Protein AF-X6MH45-F1 (afdb_monomer)

Secondary structure (DSSP, 8-state):
---TT-EEEEETTB-B-SSEEEEEEESSTT-EEEEE-HHHH---SEEEEE--HHHHTS---TT-TTTTT-TT--EEEEEPPP-S--STTS-EEEEEE------------------EEEETTTEE-TT-EEES-SEEEEEEEE-GGGSHHHHHSPPPPPPPPHHHHHHHHHHHHHHHHHHHHHHHHHHHHHHHHHHHGGG-TTTEEEEEEEE-TTS-EEEEE-S-GGGTTGGGG-------TBTTTB-S------EEETTEEESS-SSSSHHHHH--

Structure (mmCIF, N/CA/C/O backbone):
data_AF-X6MH45-F1
#
_entry.id   AF-X6MH45-F1
#
loop_
_atom_site.group_PDB
_atom_site.id
_atom_site.type_symbol
_atom_site.label_atom_id
_atom_site.label_alt_id
_atom_site.label_comp_id
_atom_site.label_asym_id
_atom_site.label_entity_id
_atom_site.label_seq_id
_atom_site.pdbx_PDB_ins_code
_atom_site.Cartn_x
_atom_site.Cartn_y
_atom_site.Cartn_z
_atom_site.occupancy
_atom_site.B_iso_or_equiv
_atom_site.auth_seq_id
_atom_site.auth_comp_id
_atom_site.auth_asym_id
_atom_site.auth_atom_id
_atom_site.pdbx_PDB_model_num
ATOM 1 N N . ASP A 1 1 ? -24.246 -11.968 12.661 1.00 79.31 1 ASP A N 1
ATOM 2 C CA . ASP A 1 1 ? -23.527 -10.683 12.700 1.00 79.31 1 ASP A CA 1
ATOM 3 C C . ASP A 1 1 ? -23.986 -9.895 13.912 1.00 79.31 1 ASP A C 1
ATOM 5 O O . ASP A 1 1 ? -25.073 -10.178 14.397 1.00 79.31 1 ASP A O 1
ATOM 9 N N . ILE A 1 2 ? -23.123 -9.042 14.465 1.00 89.75 2 ILE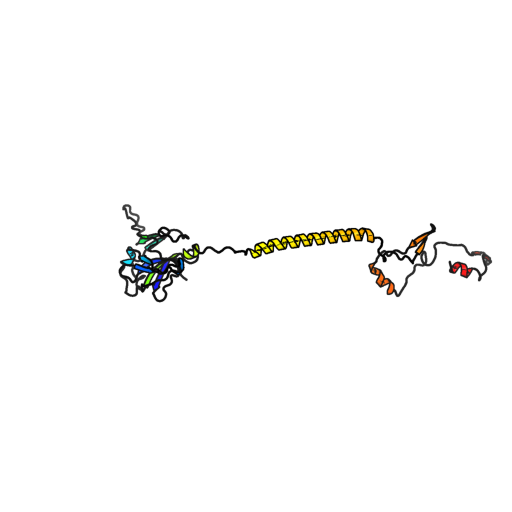 A N 1
ATOM 10 C CA . ILE A 1 2 ? -23.423 -8.198 15.631 1.00 89.75 2 ILE A CA 1
ATOM 11 C C . ILE A 1 2 ? -23.519 -6.766 15.120 1.00 89.75 2 ILE A C 1
ATOM 13 O O . ILE A 1 2 ? -22.563 -6.288 14.501 1.00 89.75 2 ILE A O 1
ATOM 17 N N . GLU A 1 3 ? -24.637 -6.106 15.389 1.00 93.69 3 GLU A N 1
ATOM 18 C CA . GLU A 1 3 ? -24.921 -4.740 14.958 1.00 93.69 3 GLU A CA 1
ATOM 19 C C . GLU A 1 3 ? -24.979 -3.778 16.155 1.00 93.69 3 GLU A C 1
ATOM 21 O O . GLU A 1 3 ? -25.041 -4.175 17.321 1.00 93.69 3 GLU A O 1
ATOM 26 N N . VAL A 1 4 ? -24.886 -2.478 15.873 1.00 93.31 4 VAL A N 1
ATOM 27 C CA . VAL A 1 4 ? -24.982 -1.438 16.905 1.00 93.31 4 VAL A CA 1
ATOM 28 C C . VAL A 1 4 ? -26.396 -1.432 17.485 1.00 93.31 4 VAL A C 1
ATOM 30 O O . VAL A 1 4 ? -27.371 -1.408 16.741 1.00 93.31 4 VAL A O 1
ATOM 33 N N . GLY A 1 5 ? -26.501 -1.420 18.814 1.00 89.75 5 GLY A N 1
ATOM 34 C CA . GLY A 1 5 ? -27.773 -1.490 19.536 1.00 89.75 5 GLY A CA 1
ATOM 35 C C . GLY A 1 5 ? -28.187 -2.901 19.957 1.00 89.75 5 GLY A C 1
ATOM 36 O O . GLY A 1 5 ? -29.078 -3.031 20.795 1.00 89.75 5 GLY A O 1
ATOM 37 N N . ASP A 1 6 ? -27.514 -3.948 19.469 1.00 90.81 6 ASP A N 1
ATOM 38 C CA . ASP A 1 6 ? -27.792 -5.316 19.905 1.00 90.81 6 ASP A CA 1
ATOM 39 C C . ASP A 1 6 ? -27.483 -5.499 21.395 1.00 90.81 6 ASP A C 1
ATOM 41 O O . ASP A 1 6 ? -26.461 -5.033 21.914 1.00 90.81 6 ASP A O 1
ATOM 45 N N . ILE A 1 7 ? -28.352 -6.233 22.090 1.00 90.38 7 ILE A N 1
ATOM 46 C CA . ILE A 1 7 ? -28.108 -6.677 23.462 1.00 90.38 7 ILE A CA 1
ATOM 47 C C . ILE A 1 7 ? -27.413 -8.033 23.403 1.00 90.38 7 ILE A C 1
ATOM 49 O O . ILE A 1 7 ? -27.947 -9.009 22.877 1.00 90.38 7 ILE A O 1
ATOM 53 N N . VAL A 1 8 ? -26.221 -8.101 23.982 1.00 91.50 8 VAL A N 1
ATOM 54 C CA . VAL A 1 8 ? -25.392 -9.300 24.019 1.00 91.50 8 VAL A CA 1
ATOM 55 C C . VAL A 1 8 ? -25.220 -9.792 25.449 1.00 91.50 8 VAL A C 1
ATOM 57 O O . VAL A 1 8 ? -24.966 -9.027 26.384 1.00 91.50 8 VAL A O 1
ATOM 60 N N . LYS A 1 9 ? -25.324 -11.110 25.612 1.00 91.69 9 LYS A N 1
ATOM 61 C CA . LYS A 1 9 ? -25.002 -11.805 26.855 1.00 91.69 9 LYS A CA 1
ATOM 62 C C . LYS A 1 9 ? -23.626 -12.435 26.723 1.00 91.69 9 LYS A C 1
ATOM 64 O O . LYS A 1 9 ? -23.425 -13.318 25.892 1.00 91.69 9 LYS A O 1
ATOM 69 N N . VAL A 1 10 ? -22.693 -12.013 27.567 1.00 93.25 10 VAL A N 1
ATOM 70 C CA . VAL A 1 10 ? -21.350 -12.599 27.621 1.00 93.25 10 VAL A CA 1
ATOM 71 C C . VAL A 1 10 ? -21.284 -13.502 28.839 1.00 93.25 10 VAL A C 1
ATOM 73 O O . VAL A 1 10 ? -21.656 -13.099 29.939 1.00 93.25 10 VAL A O 1
ATOM 76 N N . THR A 1 11 ? -20.831 -14.738 28.650 1.00 93.62 11 THR A N 1
ATOM 77 C CA . THR A 1 11 ? -20.755 -15.736 29.724 1.00 93.62 11 THR A CA 1
ATOM 78 C C . THR A 1 11 ? -19.313 -16.138 29.972 1.00 93.62 11 THR A C 1
ATOM 80 O O . THR A 1 11 ? -18.455 -16.002 29.109 1.00 93.62 11 THR A O 1
ATOM 83 N N . LYS A 1 12 ? -19.035 -16.732 31.129 1.00 91.50 12 LYS A N 1
ATOM 84 C CA . LYS A 1 12 ? -17.706 -17.261 31.459 1.00 91.50 12 LYS A CA 1
ATOM 85 C C . LYS A 1 12 ? -17.173 -18.299 30.456 1.00 91.50 12 LYS A C 1
ATOM 87 O O . LYS A 1 12 ? -15.962 -18.496 30.387 1.00 91.50 12 LYS A O 1
ATOM 92 N N . LYS A 1 13 ? -18.053 -18.981 29.707 1.00 90.31 13 LYS A N 1
ATOM 93 C CA . LYS A 1 13 ? -17.664 -19.958 28.673 1.00 90.31 13 LYS A CA 1
ATOM 94 C C . LYS A 1 13 ? -17.090 -19.288 27.425 1.00 90.31 13 LYS A C 1
ATOM 96 O O . LYS A 1 13 ? -16.176 -19.845 26.829 1.00 90.31 13 LYS A O 1
ATOM 101 N N . ASP A 1 14 ? -17.608 -18.116 27.072 1.00 91.06 14 ASP A N 1
ATOM 102 C CA . ASP A 1 14 ? -17.114 -17.288 25.975 1.00 91.06 14 ASP A CA 1
ATOM 103 C C . ASP A 1 14 ? -16.839 -15.872 26.501 1.00 91.06 14 ASP A C 1
ATOM 105 O O . ASP A 1 14 ? -17.690 -14.987 26.402 1.00 91.06 14 ASP A O 1
ATOM 109 N N . PRO A 1 15 ? -15.696 -15.678 27.184 1.00 92.25 15 PRO A N 1
ATOM 110 C CA . PRO A 1 15 ? -15.446 -14.461 27.941 1.00 92.25 15 PRO A CA 1
ATOM 111 C C . PRO A 1 15 ? -14.991 -13.284 27.069 1.00 92.25 15 PRO A C 1
ATOM 113 O O . PRO A 1 15 ? -14.872 -12.179 27.588 1.00 92.25 15 PRO A O 1
ATOM 116 N N . ALA A 1 16 ? -14.662 -13.489 25.791 1.00 93.88 16 ALA A N 1
ATOM 117 C CA . ALA A 1 16 ? -14.096 -12.439 24.949 1.00 93.88 16 ALA A CA 1
ATOM 118 C C . ALA A 1 16 ? -15.177 -11.473 24.448 1.00 93.88 16 ALA A C 1
ATOM 120 O O . ALA A 1 16 ? -16.215 -11.895 23.945 1.00 93.88 16 ALA A O 1
ATOM 121 N N . PHE A 1 17 ? -14.924 -10.164 24.535 1.00 95.06 17 PHE A N 1
ATOM 122 C CA . PHE A 1 17 ? -15.881 -9.176 24.036 1.00 95.06 17 PHE A CA 1
ATOM 123 C C . PHE A 1 17 ? -15.757 -8.992 22.515 1.00 95.06 17 PHE A C 1
ATOM 125 O O . PHE A 1 17 ? -14.673 -8.635 22.031 1.00 95.06 17 PHE A O 1
ATOM 132 N N . PRO A 1 18 ? -16.848 -9.198 21.752 1.00 92.31 18 PRO A N 1
ATOM 133 C CA . PRO A 1 18 ? -16.809 -9.152 20.290 1.00 92.31 18 PRO A CA 1
ATOM 134 C C . PRO A 1 18 ? -16.752 -7.724 19.722 1.00 92.31 18 PRO A C 1
ATOM 136 O O . PRO A 1 18 ? -16.223 -7.512 18.629 1.00 92.31 18 PRO A O 1
ATOM 139 N N . ALA A 1 19 ? -17.267 -6.749 20.468 1.00 95.44 19 ALA A N 1
ATOM 140 C CA . ALA A 1 19 ? -17.408 -5.345 20.098 1.00 95.44 19 ALA A CA 1
ATOM 141 C C . ALA A 1 19 ? -17.194 -4.458 21.339 1.00 95.44 19 ALA A C 1
ATOM 143 O O . ALA A 1 19 ? -16.966 -4.982 22.432 1.00 95.44 19 ALA A O 1
ATOM 144 N N . ASP A 1 20 ? -17.254 -3.137 21.176 1.00 95.25 20 ASP A N 1
ATOM 145 C CA . ASP A 1 20 ? -17.295 -2.234 22.325 1.00 95.25 20 ASP A CA 1
ATOM 146 C C . ASP A 1 20 ? -18.724 -2.193 22.875 1.00 95.25 20 ASP A C 1
ATOM 148 O O . ASP A 1 20 ? -19.673 -1.911 22.139 1.00 95.25 20 ASP A O 1
ATOM 152 N N . LEU A 1 21 ? -18.872 -2.489 24.164 1.00 95.31 21 LEU A N 1
ATOM 153 C CA . LEU A 1 21 ? -20.159 -2.687 24.823 1.00 95.31 21 LEU A CA 1
ATOM 154 C C . LEU A 1 21 ? -20.339 -1.708 25.989 1.00 95.31 21 LEU A C 1
ATOM 156 O O . LEU A 1 21 ? -19.367 -1.312 26.628 1.00 95.31 21 LEU A O 1
ATOM 160 N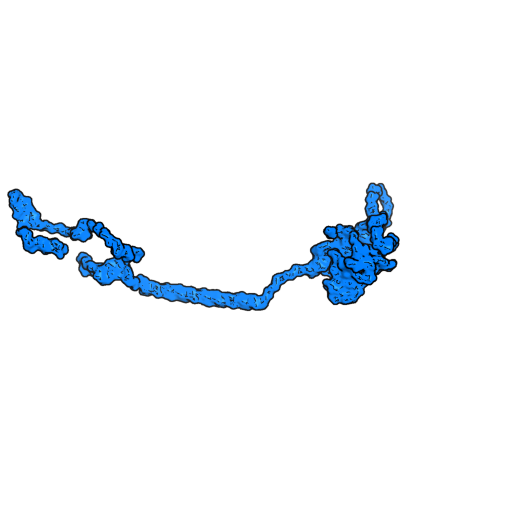 N . VAL A 1 22 ? -21.579 -1.381 26.339 1.00 94.94 22 VAL A N 1
ATOM 161 C CA . VAL A 1 22 ? -21.935 -0.767 27.626 1.00 94.94 22 VAL A CA 1
ATOM 162 C C . VAL A 1 22 ? -22.536 -1.817 28.540 1.00 94.94 22 VAL A C 1
ATOM 164 O O . VAL A 1 22 ? -23.483 -2.507 28.172 1.00 94.94 22 VAL A O 1
ATOM 167 N N . LEU A 1 23 ? -21.979 -1.930 29.743 1.00 94.56 23 LEU A N 1
ATOM 168 C CA . LEU A 1 23 ? -22.417 -2.878 30.756 1.00 94.56 23 LEU A CA 1
ATOM 169 C C . LEU A 1 23 ? -23.750 -2.435 31.366 1.00 94.56 23 LEU A C 1
ATOM 171 O O . LEU A 1 23 ? -23.816 -1.438 32.086 1.00 94.56 23 LEU A O 1
ATOM 175 N N . LEU A 1 24 ? -24.799 -3.213 31.120 1.00 90.69 24 LEU A N 1
ATOM 176 C CA . LEU A 1 24 ? -26.138 -2.954 31.643 1.00 90.69 24 LEU A CA 1
ATOM 177 C C . LEU A 1 24 ? -26.383 -3.717 32.942 1.00 90.69 24 LEU A C 1
ATOM 179 O O . LEU A 1 24 ? -26.901 -3.154 33.904 1.00 90.69 24 LEU A O 1
ATOM 183 N N . GLN A 1 25 ? -25.984 -4.987 32.988 1.00 89.50 25 GLN A N 1
ATOM 184 C CA . GLN A 1 25 ? -26.186 -5.837 34.153 1.00 89.50 25 GLN A CA 1
ATOM 185 C C . GLN A 1 25 ? -25.064 -6.865 34.291 1.00 89.50 25 GLN A C 1
ATOM 187 O O . GLN A 1 25 ? -24.452 -7.286 33.310 1.00 89.50 25 GLN A O 1
ATOM 192 N N . SER A 1 26 ? -24.787 -7.266 35.527 1.00 91.19 26 SER A N 1
ATOM 193 C CA . SER A 1 26 ? -23.79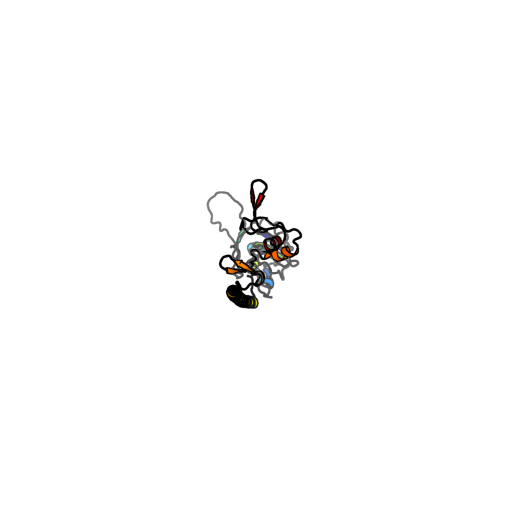2 -8.280 35.867 1.00 91.19 26 SER A CA 1
ATOM 194 C C . SER A 1 26 ? -24.416 -9.321 36.789 1.00 91.19 26 SER A C 1
ATOM 196 O O . SER A 1 26 ? -25.328 -8.999 37.548 1.00 91.19 26 SER A O 1
ATOM 198 N N . SER A 1 27 ? -23.883 -10.544 36.782 1.00 89.06 27 SER A N 1
ATOM 199 C CA . SER A 1 27 ? -24.300 -11.614 37.695 1.00 89.06 27 SER A CA 1
ATOM 200 C C . SER A 1 27 ? -24.012 -11.310 39.173 1.00 89.06 27 SER A C 1
ATOM 202 O O . SER A 1 27 ? -24.467 -12.031 40.057 1.00 89.06 27 SER A O 1
ATOM 204 N N . THR A 1 28 ? -23.207 -10.284 39.473 1.00 86.81 28 THR A N 1
ATOM 205 C CA . THR A 1 28 ? -22.904 -9.883 40.851 1.00 86.81 28 THR A CA 1
ATOM 206 C C . THR A 1 28 ? -23.962 -8.921 41.394 1.00 86.81 28 THR A C 1
ATOM 208 O O . THR A 1 28 ? -24.369 -7.981 40.717 1.00 86.81 28 THR A O 1
ATOM 211 N N . ASN A 1 29 ? -24.341 -9.067 42.669 1.00 77.75 29 ASN A N 1
ATOM 212 C CA . ASN A 1 29 ? -25.360 -8.217 43.314 1.00 77.75 29 ASN A CA 1
ATOM 213 C C . ASN A 1 29 ? -25.022 -6.712 43.331 1.00 77.75 29 ASN A C 1
ATOM 215 O O . ASN A 1 29 ? -25.902 -5.890 43.576 1.00 77.75 29 ASN A O 1
ATOM 219 N N . GLN A 1 30 ? -23.761 -6.336 43.099 1.00 83.62 30 GLN A N 1
ATOM 220 C CA . GLN A 1 30 ? -23.293 -4.944 43.071 1.00 83.62 30 GLN A CA 1
ATOM 221 C C . GLN A 1 30 ? -23.133 -4.376 41.653 1.00 83.62 30 GLN A C 1
ATOM 223 O O . GLN A 1 30 ? -22.772 -3.210 41.506 1.00 83.62 30 GLN A O 1
ATOM 228 N N . GLY A 1 31 ? -23.363 -5.182 40.613 1.00 86.44 31 GLY A N 1
ATOM 229 C CA . GLY A 1 31 ? -23.267 -4.728 39.225 1.00 86.44 31 GLY A CA 1
ATOM 230 C C . GLY A 1 31 ? -21.835 -4.559 38.767 1.00 86.44 31 GLY A C 1
ATOM 231 O O . GLY A 1 31 ? -21.561 -3.847 37.810 1.00 86.44 31 GLY A O 1
ATOM 232 N N . LEU A 1 32 ? -20.902 -5.185 39.476 1.00 92.56 32 LEU A N 1
ATOM 233 C CA . LEU A 1 32 ? -19.491 -5.139 39.158 1.00 92.56 32 LEU A CA 1
ATOM 234 C C . LEU A 1 32 ? -19.152 -6.319 38.255 1.00 92.56 32 LEU A C 1
ATOM 236 O O . LEU A 1 32 ? -19.651 -7.431 38.453 1.00 92.56 32 LEU A O 1
ATOM 240 N N . CYS A 1 33 ? -18.287 -6.098 37.277 1.00 93.88 33 CYS A N 1
ATOM 241 C CA . CYS A 1 33 ? -17.646 -7.183 36.552 1.00 93.88 33 CYS A CA 1
ATOM 242 C C . CYS A 1 33 ? -16.142 -6.957 36.503 1.00 93.88 33 CYS A C 1
ATOM 244 O O . CYS A 1 33 ? -15.674 -5.819 36.384 1.00 93.88 33 CYS A O 1
ATOM 246 N N . ASN A 1 34 ? -15.382 -8.046 36.552 1.00 94.62 34 ASN A N 1
ATOM 247 C CA . ASN A 1 34 ? -13.938 -7.968 36.412 1.00 94.62 34 ASN A CA 1
ATOM 248 C C . ASN A 1 34 ? -13.568 -8.291 34.968 1.00 94.62 34 ASN A C 1
ATOM 250 O O . ASN A 1 34 ? -14.043 -9.266 34.384 1.00 94.62 34 ASN A O 1
ATOM 254 N N . ILE A 1 35 ? -12.703 -7.470 34.391 1.00 94.75 35 ILE A N 1
ATOM 255 C CA . ILE A 1 35 ? -12.207 -7.654 33.036 1.00 94.75 35 ILE A CA 1
ATOM 256 C C . ILE A 1 35 ? -10.690 -7.753 33.053 1.00 94.75 35 ILE A C 1
ATOM 258 O O . ILE A 1 35 ? -10.009 -7.066 33.811 1.00 94.75 35 ILE A O 1
ATOM 262 N N . GLU A 1 36 ? -10.162 -8.613 32.203 1.00 94.12 36 GLU A N 1
ATOM 263 C CA . GLU A 1 36 ? -8.741 -8.694 31.910 1.00 94.12 36 GLU A CA 1
ATOM 264 C C . GLU A 1 36 ? -8.457 -7.900 30.634 1.00 94.12 36 GLU A C 1
ATOM 266 O O . GLU A 1 36 ? -9.101 -8.118 29.601 1.00 94.12 36 GLU A O 1
ATOM 271 N N . THR A 1 37 ? -7.495 -6.978 30.714 1.00 90.38 37 THR A N 1
ATOM 272 C CA . THR A 1 37 ? -7.104 -6.090 29.608 1.00 90.38 37 THR A CA 1
ATOM 273 C C . THR A 1 37 ? -5.772 -6.468 28.970 1.00 90.38 37 THR A C 1
ATOM 275 O O . THR A 1 37 ? -5.286 -5.727 28.123 1.00 90.38 37 THR A O 1
ATOM 278 N N . ALA A 1 38 ? -5.225 -7.648 29.281 1.00 87.38 38 ALA A N 1
ATOM 279 C CA . ALA A 1 38 ? -3.924 -8.106 28.789 1.00 87.38 38 ALA A CA 1
ATOM 280 C C . ALA A 1 38 ? -3.760 -8.002 27.258 1.00 87.38 38 ALA A C 1
ATOM 282 O O . ALA A 1 38 ? -2.667 -7.732 26.771 1.00 87.38 38 ALA A O 1
ATOM 283 N N . ASN A 1 39 ? -4.847 -8.149 26.493 1.00 84.38 39 ASN A N 1
ATOM 284 C CA . ASN A 1 39 ? -4.835 -8.028 25.030 1.00 84.38 39 ASN A CA 1
ATOM 285 C C . ASN A 1 39 ? -4.776 -6.579 24.506 1.00 84.38 39 ASN A C 1
ATOM 287 O O . ASN A 1 39 ? -4.491 -6.380 23.328 1.00 84.38 39 ASN A O 1
ATOM 291 N N . LEU A 1 40 ? -5.097 -5.584 25.337 1.00 83.88 40 LEU A N 1
ATOM 292 C CA . LEU A 1 40 ? -5.127 -4.164 24.972 1.00 83.88 40 LEU A CA 1
ATOM 293 C C . LEU A 1 40 ? -3.848 -3.444 25.401 1.00 83.88 40 LEU A C 1
ATOM 295 O O . LEU A 1 40 ? -3.222 -2.770 24.590 1.00 83.88 40 LEU A O 1
ATOM 299 N N . ASP A 1 41 ? -3.488 -3.564 26.678 1.00 82.12 41 ASP A N 1
ATOM 300 C CA . ASP A 1 41 ? -2.406 -2.799 27.310 1.00 82.12 41 ASP A CA 1
ATOM 301 C C . ASP A 1 41 ? -1.293 -3.680 27.897 1.00 82.12 41 ASP A C 1
ATOM 303 O O . ASP A 1 41 ? -0.290 -3.163 28.386 1.00 82.12 41 ASP A O 1
ATOM 307 N N . GLY A 1 42 ? -1.429 -5.009 27.826 1.00 85.19 42 GLY A N 1
ATOM 308 C CA . GLY A 1 42 ? -0.468 -5.945 28.411 1.00 85.19 42 GLY A CA 1
ATOM 309 C C . GLY A 1 42 ? -0.506 -6.002 29.941 1.00 85.19 42 GLY A C 1
ATOM 310 O O . GLY A 1 42 ? 0.328 -6.683 30.539 1.00 85.19 42 GLY A O 1
ATOM 311 N N . GLU A 1 43 ? -1.451 -5.315 30.593 1.00 86.62 43 GLU A N 1
ATOM 312 C CA . GLU A 1 43 ? -1.614 -5.384 32.042 1.00 86.62 43 GLU A CA 1
ATOM 313 C C . GLU A 1 43 ? -2.278 -6.711 32.439 1.00 86.62 43 GLU A C 1
ATOM 315 O O . GLU A 1 43 ? -3.302 -7.117 31.890 1.00 86.62 43 GLU A O 1
ATOM 320 N N . THR A 1 44 ? -1.706 -7.395 33.433 1.00 84.94 44 THR A N 1
ATOM 321 C CA . THR A 1 44 ? -2.220 -8.676 33.956 1.00 84.94 44 THR A CA 1
ATOM 322 C C . THR A 1 44 ? -3.224 -8.505 35.096 1.00 84.94 44 THR A C 1
ATOM 324 O O . THR A 1 44 ? -3.854 -9.470 35.529 1.00 84.94 44 THR A O 1
ATOM 327 N N . ASN A 1 45 ? -3.378 -7.282 35.606 1.00 90.25 45 ASN A N 1
ATOM 328 C CA . ASN A 1 45 ? -4.306 -6.988 36.688 1.00 90.25 45 ASN A CA 1
ATOM 329 C C . ASN A 1 45 ? -5.744 -6.932 36.169 1.00 90.25 45 ASN A C 1
ATOM 331 O O . ASN A 1 45 ? -6.031 -6.341 35.128 1.00 90.25 45 ASN A O 1
ATOM 335 N N . LEU A 1 46 ? -6.666 -7.498 36.945 1.00 91.44 46 LEU A N 1
ATOM 336 C CA . LEU A 1 46 ? -8.090 -7.389 36.655 1.00 91.44 46 LEU A CA 1
ATOM 337 C C . LEU A 1 46 ? -8.568 -5.959 36.922 1.00 91.44 46 LEU A C 1
ATOM 339 O O . LEU A 1 46 ? -8.357 -5.417 38.009 1.00 91.44 46 LEU A O 1
ATOM 343 N N . LYS A 1 47 ? -9.259 -5.368 35.948 1.00 91.75 47 LYS A N 1
ATOM 344 C CA . LYS A 1 47 ? -9.923 -4.070 36.090 1.00 91.75 47 LYS A CA 1
ATOM 345 C C . LYS A 1 47 ? -11.386 -4.289 36.436 1.00 91.75 47 LYS A C 1
ATOM 347 O O . LYS A 1 47 ? -12.051 -5.135 35.845 1.00 91.75 47 LYS A O 1
ATOM 352 N N . ILE A 1 48 ? -11.890 -3.514 37.387 1.00 93.75 48 ILE A N 1
ATOM 353 C CA . ILE A 1 48 ? -13.293 -3.565 37.796 1.00 93.75 48 ILE A CA 1
ATOM 354 C C . ILE A 1 48 ? -14.071 -2.555 36.951 1.00 93.75 48 ILE A C 1
ATOM 356 O O . ILE A 1 48 ? -13.668 -1.397 36.827 1.00 93.75 48 ILE A O 1
ATOM 360 N N . LYS A 1 49 ? -15.179 -3.005 36.370 1.00 94.25 49 LYS A N 1
ATOM 361 C CA . LYS A 1 49 ? -16.154 -2.187 35.645 1.00 94.25 49 LYS A CA 1
ATOM 362 C C . LYS A 1 49 ? -17.488 -2.249 36.370 1.00 94.25 49 LYS A C 1
ATOM 364 O O . LYS A 1 49 ? -17.770 -3.230 37.057 1.00 94.25 49 LYS A O 1
ATOM 369 N N . GLN A 1 50 ? -18.277 -1.192 36.243 1.00 94.06 50 GLN A N 1
ATOM 370 C CA . GLN A 1 50 ? -19.543 -1.046 36.951 1.00 94.06 50 GLN A CA 1
ATOM 371 C C . GLN A 1 50 ? -20.678 -0.896 35.947 1.00 94.06 50 GLN A C 1
ATOM 373 O O . GLN A 1 50 ? -20.553 -0.146 34.986 1.00 94.06 50 GLN A O 1
ATOM 378 N N . ALA A 1 51 ? -21.763 -1.627 36.165 1.00 92.31 51 ALA A N 1
ATOM 379 C CA . ALA A 1 51 ? -22.970 -1.556 35.365 1.00 92.31 51 ALA A CA 1
ATOM 380 C C . ALA A 1 51 ? -23.680 -0.213 35.562 1.00 92.31 51 ALA A C 1
ATOM 382 O O . ALA A 1 51 ? -23.478 0.472 36.570 1.00 92.31 51 ALA A O 1
ATOM 383 N N . VAL A 1 52 ? -24.533 0.169 34.611 1.00 89.12 52 VAL A N 1
ATOM 384 C CA . VAL A 1 52 ? -25.349 1.378 34.766 1.00 89.12 52 VAL A CA 1
ATOM 385 C C . VAL A 1 52 ? -26.245 1.242 35.999 1.00 89.12 52 VAL A C 1
ATOM 387 O O . VAL A 1 52 ? -26.986 0.271 36.141 1.00 89.12 52 VAL A O 1
ATOM 390 N N . SER A 1 53 ? -26.203 2.229 36.898 1.00 84.12 53 SER A N 1
ATOM 391 C CA . SER A 1 53 ? -26.912 2.174 38.186 1.00 84.12 53 SER A CA 1
ATOM 392 C C . SER A 1 53 ? -28.419 1.938 38.036 1.00 84.12 53 SER A C 1
ATOM 394 O O . SER A 1 53 ? -29.025 1.248 38.852 1.00 84.12 53 SER A O 1
ATOM 396 N N . ALA A 1 54 ? -29.016 2.491 36.978 1.00 80.00 54 ALA A N 1
ATOM 397 C CA . ALA A 1 54 ? -30.439 2.357 36.697 1.00 80.00 54 ALA A CA 1
ATOM 398 C C . ALA A 1 54 ? -30.828 0.942 36.233 1.00 80.00 54 ALA A C 1
ATOM 400 O O . ALA A 1 54 ? -31.856 0.430 36.667 1.00 80.00 54 ALA A O 1
ATOM 401 N N . THR A 1 55 ? -30.000 0.278 35.420 1.00 80.44 55 THR A N 1
ATOM 402 C CA . THR A 1 55 ? -30.290 -1.077 34.923 1.00 80.44 55 THR A CA 1
ATOM 403 C C . THR A 1 55 ? -29.836 -2.173 35.876 1.00 80.44 55 THR A C 1
ATOM 405 O O . THR A 1 55 ? -30.469 -3.219 35.933 1.00 80.44 55 THR A O 1
ATOM 408 N N . HIS A 1 56 ? -28.788 -1.945 36.671 1.00 77.62 56 HIS A N 1
ATOM 409 C CA . HIS A 1 56 ? -28.279 -2.952 37.607 1.00 77.62 56 HIS A CA 1
ATOM 410 C C . HIS A 1 56 ? -29.316 -3.375 38.662 1.00 77.62 56 HIS A C 1
ATOM 412 O O . HIS A 1 56 ? -29.368 -4.529 39.075 1.00 77.62 56 HIS A O 1
ATOM 418 N N . SER A 1 57 ? -30.164 -2.437 39.091 1.00 74.12 57 SER A N 1
ATOM 419 C CA . SER A 1 57 ? -31.204 -2.693 40.097 1.00 74.12 57 SER A CA 1
ATOM 420 C C . SER A 1 57 ? -32.426 -3.459 39.568 1.00 74.12 57 SER A C 1
ATOM 422 O O . SER A 1 57 ? -33.326 -3.784 40.346 1.00 74.12 57 SER A O 1
ATOM 424 N N . LEU A 1 58 ? -32.479 -3.762 38.265 1.00 74.81 58 LEU A N 1
ATOM 425 C CA . LEU A 1 58 ? -33.544 -4.573 37.683 1.00 74.81 58 LEU A CA 1
ATOM 426 C C . LEU A 1 58 ? -33.437 -6.010 38.204 1.00 74.81 58 LEU A C 1
ATOM 428 O O . LEU A 1 58 ? -32.377 -6.629 38.145 1.00 74.81 58 LEU A O 1
ATOM 432 N N . ALA A 1 59 ? -34.548 -6.549 38.706 1.00 65.88 59 ALA A N 1
ATOM 433 C CA . ALA A 1 59 ? -34.617 -7.955 39.081 1.00 65.88 59 ALA A CA 1
ATOM 434 C C . ALA A 1 59 ? -34.378 -8.816 37.833 1.00 65.88 59 ALA A C 1
ATOM 436 O O . ALA A 1 59 ? -35.099 -8.654 36.848 1.00 65.88 59 ALA A O 1
ATOM 437 N N . CYS A 1 60 ? -33.368 -9.682 37.897 1.00 67.12 60 CYS A N 1
ATOM 438 C CA . CYS A 1 60 ? -33.034 -10.647 36.859 1.00 67.12 60 CYS A CA 1
ATOM 439 C C . CYS A 1 60 ? -33.131 -12.074 37.407 1.00 67.12 60 CYS A C 1
ATOM 441 O O . CYS A 1 60 ? -32.898 -12.311 38.599 1.00 67.12 60 CYS A O 1
ATOM 443 N N . ASP A 1 61 ? -33.417 -13.035 36.535 1.00 70.19 61 ASP A N 1
ATOM 444 C CA . ASP A 1 61 ? -33.267 -14.453 36.855 1.00 70.19 61 ASP A CA 1
ATOM 445 C C . ASP A 1 61 ? -31.789 -14.794 37.146 1.00 70.19 61 ASP A C 1
ATOM 447 O O . ASP A 1 61 ? -30.869 -14.111 36.691 1.00 70.19 61 ASP A O 1
ATOM 451 N N . ALA A 1 62 ? -31.534 -15.884 37.876 1.00 68.38 62 ALA A N 1
ATOM 452 C CA . ALA A 1 62 ? -30.184 -16.350 38.209 1.00 68.38 62 ALA A CA 1
ATOM 453 C C . ALA A 1 62 ? -29.312 -16.593 36.958 1.00 68.38 62 ALA A C 1
ATOM 455 O O . ALA A 1 62 ? -28.082 -16.495 37.019 1.00 68.38 62 ALA A O 1
ATOM 456 N N . SER A 1 63 ? -29.952 -16.879 35.820 1.00 69.38 63 SER A N 1
ATOM 457 C CA . SER A 1 63 ? -29.299 -17.060 34.523 1.00 69.38 63 SER A CA 1
ATOM 458 C C . SER A 1 63 ? -29.223 -15.779 33.684 1.00 69.38 63 SER A C 1
ATOM 460 O O . SER A 1 63 ? -28.448 -15.763 32.732 1.00 69.38 63 SER A O 1
ATOM 462 N N . GLY A 1 64 ? -29.977 -14.720 34.002 1.00 67.94 64 GLY A N 1
ATOM 463 C CA . GLY A 1 64 ? -29.997 -13.459 33.245 1.00 67.94 64 GLY A CA 1
ATOM 464 C C . GLY A 1 64 ? -30.617 -13.553 31.843 1.00 67.94 64 GLY A C 1
ATOM 465 O O . GLY A 1 64 ? -30.273 -12.765 30.967 1.00 67.94 64 GLY A O 1
ATOM 466 N N . ASP A 1 65 ? -31.474 -14.546 31.591 1.00 71.81 65 ASP A N 1
ATOM 467 C CA . ASP A 1 65 ? -32.125 -14.760 30.284 1.00 71.81 65 ASP A CA 1
ATOM 468 C C . ASP A 1 65 ? -33.412 -13.935 30.100 1.00 71.81 65 ASP A C 1
ATOM 470 O O . ASP A 1 65 ? -33.999 -13.910 29.020 1.00 71.81 65 ASP A O 1
ATOM 474 N N . ASP A 1 66 ? -33.849 -13.230 31.140 1.00 69.31 66 ASP A N 1
ATOM 475 C CA . ASP A 1 66 ? -35.085 -12.449 31.181 1.00 69.31 66 ASP A CA 1
ATOM 476 C C . ASP A 1 66 ? -34.940 -11.004 30.671 1.00 69.31 66 ASP A C 1
ATOM 478 O O . ASP A 1 66 ? -35.944 -10.295 30.545 1.00 69.31 66 ASP A O 1
ATOM 482 N N . TYR A 1 67 ? -33.719 -10.579 30.328 1.00 65.44 67 TYR A N 1
ATOM 483 C CA . TYR A 1 67 ? -33.360 -9.201 29.968 1.00 65.44 67 TYR A CA 1
ATOM 484 C C . TYR A 1 67 ? -33.760 -8.724 28.549 1.00 65.44 67 TYR A C 1
ATOM 486 O O . TYR A 1 67 ? -33.289 -7.683 28.100 1.00 65.44 67 TYR A O 1
ATOM 494 N N . PRO A 1 68 ? -34.692 -9.380 27.840 1.00 58.88 68 PRO A N 1
ATOM 495 C CA . PRO A 1 68 ? -35.522 -8.619 26.901 1.00 58.88 68 PRO A CA 1
ATOM 496 C C . PRO A 1 68 ? -37.019 -8.639 27.242 1.00 58.88 68 PRO A C 1
ATOM 498 O O . PRO A 1 68 ? -37.798 -7.926 26.622 1.00 58.88 68 PRO A O 1
ATOM 501 N N . SER A 1 69 ? -37.450 -9.425 28.231 1.00 55.47 69 SER A N 1
ATOM 502 C CA . SER A 1 69 ? -38.873 -9.642 28.556 1.00 55.47 69 SER A CA 1
ATOM 503 C C . SER A 1 69 ? -39.458 -8.643 29.561 1.00 55.47 69 SER A C 1
ATOM 505 O O . SER A 1 69 ? -40.663 -8.668 29.819 1.00 55.47 69 SER A O 1
ATOM 507 N N . ASN A 1 70 ? -38.640 -7.765 30.146 1.00 59.00 70 ASN A N 1
ATOM 508 C CA . ASN A 1 70 ? -39.114 -6.773 31.105 1.00 59.00 70 ASN A CA 1
ATOM 509 C C . ASN A 1 70 ? -39.561 -5.490 30.364 1.00 59.00 70 ASN A C 1
ATOM 511 O O . ASN A 1 70 ? -38.728 -4.839 29.737 1.00 59.00 70 ASN A O 1
ATOM 515 N N . PRO A 1 71 ? -40.835 -5.058 30.462 1.00 51.09 71 PRO A N 1
ATOM 516 C CA . PRO A 1 71 ? -41.353 -3.854 29.789 1.00 51.09 71 PRO A CA 1
ATOM 517 C C . PRO A 1 71 ? -40.741 -2.526 30.287 1.00 51.09 71 PRO A C 1
ATOM 519 O O . PRO A 1 71 ? -41.187 -1.452 29.898 1.00 51.09 71 PRO A O 1
ATOM 522 N N . LYS A 1 72 ? -39.736 -2.577 31.172 1.00 55.19 72 LYS A N 1
ATOM 523 C CA . LYS A 1 72 ? -38.956 -1.430 31.665 1.00 55.19 72 LYS A CA 1
ATOM 524 C C . LYS A 1 72 ? -37.650 -1.176 30.896 1.00 55.19 72 LYS A C 1
ATOM 526 O O . LYS A 1 72 ? -36.896 -0.292 31.291 1.00 55.19 72 LYS A O 1
ATOM 531 N N . VAL A 1 73 ? -37.363 -1.944 29.846 1.00 64.44 73 VAL A N 1
ATOM 532 C CA . VAL A 1 73 ? -36.073 -1.922 29.126 1.00 64.44 73 VAL A CA 1
ATOM 533 C C . VAL A 1 73 ? -36.167 -1.105 27.822 1.00 64.44 73 VAL A C 1
ATOM 535 O O . VAL A 1 73 ? -35.413 -1.325 26.887 1.00 64.44 73 VAL A O 1
ATOM 538 N N . ASP A 1 74 ? -37.068 -0.121 27.762 1.00 75.56 74 ASP A N 1
ATOM 539 C CA . ASP A 1 74 ? -37.051 0.889 26.698 1.00 75.56 74 ASP A CA 1
ATOM 540 C C . ASP A 1 74 ? -36.103 2.020 27.098 1.00 75.56 74 ASP A C 1
ATOM 542 O O . ASP A 1 74 ? -36.430 2.868 27.941 1.00 75.56 74 ASP A O 1
ATOM 546 N N . PHE A 1 75 ? -34.915 2.028 26.499 1.00 81.56 75 PHE A N 1
ATOM 547 C CA . PHE A 1 75 ? -33.931 3.077 26.705 1.00 81.56 75 PHE A CA 1
ATOM 548 C C . PHE A 1 75 ? -33.232 3.481 25.405 1.00 81.56 75 PHE A C 1
ATOM 550 O O . PHE A 1 75 ? -33.024 2.674 24.504 1.00 81.56 75 PHE A O 1
ATOM 557 N N . GLU A 1 76 ? -32.859 4.753 25.321 1.00 87.56 76 GLU A N 1
ATOM 558 C CA . GLU A 1 76 ? -32.112 5.344 24.215 1.00 87.56 76 GLU A CA 1
ATOM 559 C C . GLU A 1 76 ? -30.729 5.744 24.736 1.00 87.56 76 GLU A C 1
ATOM 561 O O . GLU A 1 76 ? -30.611 6.520 25.688 1.00 87.56 76 GLU A O 1
ATOM 566 N N . LEU A 1 77 ? -29.672 5.187 24.142 1.00 90.00 77 LEU A N 1
ATOM 567 C CA . LEU A 1 77 ? -28.294 5.538 24.469 1.00 90.00 77 LEU A CA 1
ATOM 568 C C . LEU A 1 77 ? -27.770 6.546 23.449 1.00 90.00 77 LEU A C 1
ATOM 570 O O . LEU A 1 77 ? -27.592 6.220 22.278 1.00 90.00 77 LEU A O 1
ATOM 574 N N . ILE A 1 78 ? -27.449 7.750 23.914 1.00 91.38 78 ILE A N 1
ATOM 575 C CA . ILE A 1 78 ? -26.754 8.753 23.110 1.00 91.38 78 ILE A CA 1
ATOM 576 C C . ILE A 1 78 ? -25.270 8.695 23.467 1.00 91.38 78 ILE A C 1
ATOM 578 O O . ILE A 1 78 ? -24.878 9.029 24.582 1.00 91.38 78 ILE A O 1
ATOM 582 N N . SER A 1 79 ? -24.449 8.247 22.521 1.00 92.44 79 SER A N 1
ATOM 583 C CA . SER A 1 79 ? -22.991 8.158 22.643 1.00 92.44 79 SER A CA 1
ATOM 584 C C . SER A 1 79 ? -22.316 9.304 21.894 1.00 92.44 79 SER A C 1
ATOM 586 O O . SER A 1 79 ? -22.813 9.773 20.870 1.00 92.44 79 SER A O 1
ATOM 588 N N . GLU A 1 80 ? -21.133 9.710 22.349 1.00 92.38 80 GLU A N 1
ATOM 589 C CA . GLU A 1 80 ? -20.211 10.472 21.508 1.00 92.38 80 GLU A CA 1
ATOM 590 C C . GLU A 1 80 ? -19.716 9.659 20.295 1.00 92.38 80 GLU A C 1
ATOM 592 O O . GLU A 1 80 ? -19.858 8.434 20.240 1.00 92.38 80 GLU A O 1
ATOM 597 N N . ALA A 1 81 ? -19.108 10.345 19.326 1.00 92.00 81 ALA A N 1
ATOM 598 C CA . ALA A 1 81 ? -18.504 9.710 18.158 1.00 92.00 81 ALA A CA 1
ATOM 599 C C . ALA A 1 81 ? -17.290 8.831 18.541 1.00 92.00 81 ALA A C 1
ATOM 601 O O . ALA A 1 81 ? -16.558 9.166 19.482 1.00 92.00 81 ALA A O 1
ATOM 602 N N . PRO A 1 82 ? -17.031 7.735 17.802 1.00 90.12 82 PRO A N 1
ATOM 603 C CA . PRO A 1 82 ? -15.938 6.821 18.110 1.00 90.12 82 PRO A CA 1
ATOM 604 C C . PRO A 1 82 ? -14.578 7.527 17.992 1.00 90.12 82 PRO A C 1
ATOM 606 O O . PRO A 1 82 ? -14.321 8.290 17.059 1.00 90.12 82 PRO A O 1
ATOM 609 N N . ASN A 1 83 ? -13.692 7.283 18.960 1.00 91.44 83 ASN A N 1
ATOM 610 C CA . ASN A 1 83 ? -12.369 7.904 19.032 1.00 91.44 83 ASN A CA 1
ATOM 611 C C . ASN A 1 83 ? -11.280 6.898 19.432 1.00 91.44 83 ASN A C 1
ATOM 613 O O . ASN A 1 83 ? -11.552 5.864 20.028 1.00 91.44 83 ASN A O 1
ATOM 617 N N . GLU A 1 84 ? -10.023 7.220 19.126 1.00 88.94 84 GLU A N 1
ATOM 618 C CA . GLU A 1 84 ? -8.866 6.342 19.374 1.00 88.94 84 GLU A CA 1
ATOM 619 C C . GLU A 1 84 ? -8.344 6.359 20.822 1.00 88.94 84 GLU A C 1
ATOM 621 O O . GLU A 1 84 ? -7.482 5.555 21.189 1.00 88.94 84 GLU A O 1
ATOM 626 N N . LYS A 1 85 ? -8.829 7.292 21.650 1.00 88.12 85 LYS A N 1
ATOM 627 C CA . LYS A 1 85 ? -8.347 7.481 23.020 1.00 88.12 85 LYS A CA 1
ATOM 628 C C . LYS A 1 85 ? -8.986 6.440 23.943 1.00 88.12 85 LYS A C 1
ATOM 630 O O . LYS A 1 85 ? -10.178 6.153 23.844 1.00 88.12 85 LYS A O 1
ATOM 635 N N . MET A 1 86 ? -8.190 5.893 24.862 1.00 83.62 86 MET A N 1
ATOM 636 C CA . MET A 1 86 ? -8.612 4.836 25.801 1.00 83.62 86 MET A CA 1
ATOM 637 C C . MET A 1 86 ? -8.583 5.296 27.270 1.00 83.62 86 MET A C 1
ATOM 639 O O . MET A 1 86 ? -8.712 4.486 28.186 1.00 83.62 86 MET A O 1
ATOM 643 N N . ASP A 1 87 ? -8.448 6.602 27.506 1.00 84.94 87 ASP A N 1
ATOM 644 C CA . ASP A 1 87 ? -8.383 7.192 28.845 1.00 84.94 87 ASP A CA 1
ATOM 645 C C . ASP A 1 87 ? -9.745 7.209 29.555 1.00 84.94 87 ASP A C 1
ATOM 647 O O . ASP A 1 87 ? -10.805 7.089 28.938 1.00 84.94 87 ASP A O 1
ATOM 651 N N . LYS A 1 88 ? -9.743 7.443 30.874 1.00 80.69 88 LYS A N 1
ATOM 652 C CA . LYS A 1 88 ? -10.970 7.501 31.694 1.00 80.69 88 LYS A CA 1
ATOM 653 C C . LYS A 1 88 ? -11.985 8.557 31.233 1.00 80.69 88 LYS A C 1
ATOM 655 O O . LYS A 1 88 ? -13.174 8.382 31.466 1.00 80.69 88 LYS A O 1
ATOM 660 N N . SER A 1 89 ? -11.520 9.631 30.596 1.00 82.62 89 SER A N 1
ATOM 661 C CA . SER A 1 89 ? -12.342 10.723 30.056 1.00 82.62 89 SER A CA 1
ATOM 662 C C . SER A 1 89 ? -12.589 10.614 28.548 1.00 82.62 89 SER A C 1
ATOM 664 O O . SER A 1 89 ? -13.102 11.550 27.947 1.00 82.62 89 SER A O 1
ATOM 666 N N . SER A 1 90 ? -12.182 9.508 27.920 1.00 86.06 90 SER A N 1
ATOM 667 C CA . SER A 1 90 ? -12.245 9.334 26.463 1.00 86.06 90 SER A CA 1
ATOM 668 C C . SER A 1 90 ? -13.592 8.852 25.937 1.00 86.06 90 SER A C 1
ATOM 670 O O . SER A 1 90 ? -13.687 8.585 24.743 1.00 86.06 90 SER A O 1
ATOM 672 N N . TRP A 1 91 ? -14.573 8.627 26.809 1.00 93.06 91 TRP A N 1
ATOM 673 C CA . TRP A 1 91 ? -15.920 8.258 26.401 1.00 93.06 91 TRP A CA 1
ATOM 674 C C . TRP A 1 91 ? -16.956 8.783 27.385 1.00 93.06 91 TRP A C 1
ATOM 676 O O . TRP A 1 91 ? -16.818 8.583 28.597 1.00 93.06 91 TRP A O 1
ATOM 686 N N . ASN A 1 92 ? -17.978 9.436 26.838 1.00 92.94 92 ASN A N 1
ATOM 687 C CA . ASN A 1 92 ? -19.174 9.869 27.538 1.00 92.94 92 ASN A CA 1
ATOM 688 C C . ASN A 1 92 ? -20.411 9.445 26.738 1.00 92.94 92 ASN A C 1
ATOM 690 O O . ASN A 1 92 ? -20.468 9.606 25.516 1.00 92.94 92 ASN A O 1
ATOM 694 N N . GLY A 1 93 ? -21.408 8.929 27.441 1.00 92.00 93 GLY A N 1
ATOM 695 C CA . GLY A 1 93 ? -22.726 8.658 26.891 1.00 92.00 93 GLY A CA 1
ATOM 696 C C . GLY A 1 93 ? -23.807 9.065 27.878 1.00 92.00 93 GLY A C 1
ATOM 697 O O . GLY A 1 93 ? -23.551 9.181 29.072 1.00 92.00 93 GLY A O 1
ATOM 698 N N . THR A 1 94 ? -25.027 9.254 27.399 1.00 91.31 94 THR A N 1
ATOM 699 C CA . THR A 1 94 ? -26.189 9.496 28.256 1.00 91.31 94 THR A CA 1
ATOM 700 C C . THR A 1 94 ? -27.270 8.489 27.913 1.00 91.31 94 THR A C 1
ATOM 702 O O . THR A 1 94 ? -27.649 8.348 26.751 1.00 91.31 94 THR A O 1
ATOM 705 N N . LEU A 1 95 ? -27.743 7.775 28.931 1.00 89.88 95 LEU A N 1
ATOM 706 C CA . LEU A 1 95 ? -28.802 6.784 28.818 1.00 89.88 95 LEU A CA 1
ATOM 707 C C . LEU A 1 95 ? -30.134 7.396 29.253 1.00 89.88 95 LEU A C 1
ATOM 709 O O . LEU A 1 95 ? -30.266 7.813 30.404 1.00 89.88 95 LEU A O 1
ATOM 713 N N . TYR A 1 96 ? -31.115 7.418 28.360 1.00 87.25 96 TYR A N 1
ATOM 714 C CA . TYR A 1 96 ? -32.461 7.919 28.624 1.00 87.25 96 TYR A CA 1
ATOM 715 C C . TYR A 1 96 ? -33.435 6.753 28.732 1.00 87.25 96 TYR A C 1
ATOM 717 O O . TYR A 1 96 ? -33.481 5.914 27.841 1.00 87.25 96 TYR A O 1
ATOM 725 N N . PHE A 1 97 ? -34.232 6.701 29.797 1.00 80.00 97 PHE A N 1
ATOM 726 C CA . PHE A 1 97 ? -35.258 5.672 29.983 1.00 80.00 97 PHE A CA 1
ATOM 727 C C . PHE A 1 97 ? -36.638 6.214 29.603 1.00 80.00 97 PHE A C 1
ATOM 729 O O . PHE A 1 97 ? -36.993 7.322 29.997 1.00 80.00 97 PHE A O 1
ATOM 736 N N . GLY A 1 98 ? -37.447 5.420 28.895 1.00 66.88 98 GLY A N 1
ATOM 737 C CA . GLY A 1 98 ? -38.883 5.679 28.763 1.00 66.88 98 GLY A CA 1
ATOM 738 C C . GLY A 1 98 ? -39.276 6.832 27.836 1.00 66.88 98 GLY A C 1
ATOM 739 O O . GLY A 1 98 ? -40.150 7.628 28.186 1.00 66.88 98 GLY A O 1
ATOM 740 N N . ARG A 1 99 ? -38.726 6.887 26.616 1.00 58.81 99 ARG A N 1
ATOM 741 C CA . ARG A 1 99 ? -39.237 7.761 25.545 1.00 58.81 99 ARG A CA 1
ATOM 742 C C . ARG A 1 99 ? -40.541 7.195 24.964 1.00 58.81 99 ARG A C 1
ATOM 744 O O . ARG A 1 99 ? -40.618 6.796 23.807 1.00 58.81 99 ARG A O 1
ATOM 751 N N . SER A 1 100 ? -41.585 7.120 25.790 1.00 47.00 100 SER A N 1
ATOM 752 C CA . SER A 1 100 ? -42.930 6.805 25.312 1.00 47.00 100 SER A CA 1
ATOM 753 C C . SER A 1 100 ? -43.420 7.982 24.473 1.00 47.00 100 SER A C 1
ATOM 755 O O . SER A 1 100 ? -43.471 9.115 24.951 1.00 47.00 100 SER A O 1
ATOM 757 N N . ASN A 1 101 ? -43.732 7.713 23.206 1.00 47.16 101 ASN A N 1
ATOM 758 C CA . ASN A 1 101 ? -44.169 8.666 22.186 1.00 47.16 101 ASN A CA 1
ATOM 759 C C . ASN A 1 101 ? -45.557 9.261 22.530 1.00 47.16 101 ASN A C 1
ATOM 761 O O . ASN A 1 101 ? -46.545 9.032 21.837 1.00 47.16 101 ASN A O 1
ATOM 765 N N . ASN A 1 102 ? -45.667 10.017 23.622 1.00 47.12 102 ASN A N 1
ATOM 766 C CA . ASN A 1 102 ? -46.862 10.787 23.943 1.00 47.12 102 ASN A CA 1
ATOM 767 C C . ASN A 1 102 ? -46.835 12.096 23.145 1.00 47.12 102 ASN A C 1
ATOM 769 O O . ASN A 1 102 ? -46.532 13.165 23.665 1.00 47.12 102 ASN A O 1
ATOM 773 N N . ASN A 1 103 ? -47.216 12.005 21.868 1.00 47.88 103 ASN A N 1
ATOM 774 C CA . ASN A 1 103 ? -47.647 13.140 21.044 1.00 47.88 103 ASN A CA 1
ATOM 775 C C . ASN A 1 103 ? -49.005 13.682 21.531 1.00 47.88 103 ASN A C 1
ATOM 777 O O . ASN A 1 103 ? -49.964 13.773 20.769 1.00 47.88 103 ASN A O 1
ATOM 781 N N . ASN A 1 104 ? -49.104 14.045 22.808 1.00 48.44 104 ASN A N 1
ATOM 782 C CA . ASN A 1 104 ? -50.202 14.857 23.307 1.00 48.44 104 ASN A CA 1
ATOM 783 C C . ASN A 1 104 ? -49.642 16.224 23.665 1.00 48.44 104 ASN A C 1
ATOM 785 O O . ASN A 1 104 ? -49.073 16.431 24.733 1.00 48.44 104 ASN A O 1
ATOM 789 N N . ASN A 1 105 ? -49.831 17.149 22.723 1.00 53.81 105 ASN A N 1
ATOM 790 C CA . ASN A 1 105 ? -49.786 18.583 22.948 1.00 53.81 105 ASN A CA 1
ATOM 791 C C . ASN A 1 105 ? -50.558 18.914 24.227 1.00 53.81 105 ASN A C 1
ATOM 793 O O . ASN A 1 105 ? -51.785 18.946 24.208 1.00 53.81 105 ASN A O 1
ATOM 797 N N . ASN A 1 106 ? -49.849 19.168 25.319 1.00 47.12 106 ASN A N 1
ATOM 798 C CA . ASN A 1 106 ? -50.298 20.084 26.349 1.00 47.12 106 ASN A CA 1
ATOM 799 C C . ASN A 1 106 ? -49.092 20.630 27.107 1.00 47.12 106 ASN A C 1
ATOM 801 O O . ASN A 1 106 ? -48.208 19.903 27.549 1.00 47.12 106 ASN A O 1
ATOM 805 N N . ASN A 1 107 ? -49.090 21.955 27.182 1.00 58.34 107 ASN A N 1
ATOM 806 C CA . ASN A 1 107 ? -48.107 22.796 27.834 1.00 58.34 107 ASN A CA 1
ATOM 807 C C . ASN A 1 107 ? -47.872 22.412 29.301 1.00 58.34 107 ASN A C 1
ATOM 809 O O . ASN A 1 107 ? -48.780 21.949 29.988 1.00 58.34 107 ASN A O 1
ATOM 813 N N . ASN A 1 108 ? -46.685 22.804 29.768 1.00 49.75 108 ASN A N 1
ATOM 814 C CA . ASN A 1 108 ? -46.207 22.821 31.150 1.00 49.75 108 ASN A CA 1
ATOM 815 C C . ASN A 1 108 ? -45.810 21.452 31.711 1.00 49.75 108 ASN A C 1
ATOM 817 O O . ASN A 1 108 ? -46.648 20.687 32.172 1.00 49.75 108 ASN A O 1
ATOM 821 N N . ASN A 1 109 ? -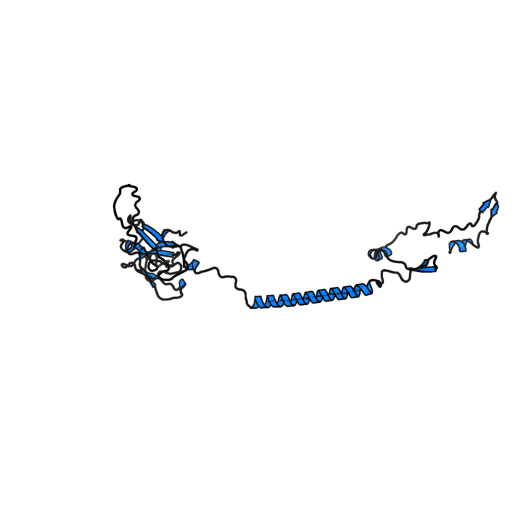44.503 21.198 31.776 1.00 44.50 109 ASN A N 1
ATOM 822 C CA . ASN A 1 109 ? -43.766 21.121 33.042 1.00 44.50 109 ASN A CA 1
ATOM 823 C C . ASN A 1 109 ? -42.304 20.743 32.783 1.00 44.50 109 ASN A C 1
ATOM 825 O O . ASN A 1 109 ? -41.986 20.090 31.794 1.00 44.50 109 ASN A O 1
ATOM 829 N N . ASN A 1 110 ? -41.434 21.185 33.690 1.00 47.84 110 ASN A N 1
ATOM 830 C CA . ASN A 1 110 ? -40.033 20.795 33.811 1.00 47.84 110 ASN A CA 1
ATOM 831 C C . ASN A 1 110 ? -39.914 19.274 34.006 1.00 47.84 110 ASN A C 1
ATOM 833 O O . ASN A 1 110 ? -39.724 18.805 35.127 1.00 47.84 110 ASN A O 1
ATOM 837 N N . ASN A 1 111 ? -40.047 18.497 32.938 1.00 49.09 111 ASN A N 1
ATOM 838 C CA . ASN A 1 111 ? -39.594 17.120 32.945 1.00 49.09 111 ASN A CA 1
ATOM 839 C C . ASN A 1 111 ? -38.097 17.193 32.682 1.00 49.09 111 ASN A C 1
ATOM 841 O O . ASN A 1 111 ? -37.664 17.404 31.552 1.00 49.09 111 ASN A O 1
ATOM 845 N N . ASN A 1 112 ? -37.319 17.116 33.760 1.00 50.31 112 ASN A N 1
ATOM 846 C CA . ASN A 1 112 ? -35.931 16.723 33.636 1.00 50.31 112 ASN A CA 1
ATOM 847 C C . ASN A 1 112 ? -35.950 15.384 32.897 1.00 50.31 112 ASN A C 1
ATOM 849 O O . ASN A 1 112 ? -36.465 14.394 33.415 1.00 50.31 112 ASN A O 1
ATOM 853 N N . ASP A 1 113 ? -35.455 15.374 31.665 1.00 56.41 113 ASP A N 1
ATOM 854 C CA . ASP A 1 113 ? -35.000 14.144 31.044 1.00 56.41 113 ASP A CA 1
ATOM 855 C C . ASP A 1 113 ? -33.882 13.623 31.957 1.00 56.41 113 ASP A C 1
ATOM 857 O O . ASP A 1 113 ? -32.739 14.073 31.858 1.00 56.41 113 ASP A O 1
ATOM 861 N N . ASP A 1 114 ? -34.233 12.762 32.919 1.00 70.69 114 ASP A N 1
ATOM 862 C CA . ASP A 1 114 ? -33.328 12.191 33.923 1.00 70.69 114 ASP A CA 1
ATOM 863 C C . ASP A 1 114 ? -32.394 11.169 33.247 1.00 70.69 114 ASP A C 1
ATOM 865 O O . ASP A 1 114 ? -32.424 9.963 33.498 1.00 70.69 114 ASP A O 1
ATOM 869 N N . GLY A 1 115 ? -31.582 11.662 32.313 1.00 79.00 115 GLY A N 1
ATOM 870 C CA . GLY A 1 115 ? -30.568 10.903 31.611 1.00 79.00 115 GLY A CA 1
ATOM 871 C C . GLY A 1 115 ? -29.447 10.519 32.569 1.00 79.00 115 GLY A C 1
ATOM 872 O O . GLY A 1 115 ? -28.883 11.360 33.273 1.00 79.00 115 GLY A O 1
ATOM 873 N N . VAL A 1 116 ? -29.089 9.240 32.585 1.00 88.06 116 VAL A N 1
ATOM 874 C CA . VAL A 1 116 ? -27.963 8.744 33.376 1.00 88.06 116 VAL A CA 1
ATOM 875 C C . VAL A 1 116 ? -26.694 8.899 32.549 1.00 88.06 116 VAL A C 1
ATOM 877 O O . VAL A 1 116 ? -26.536 8.240 31.522 1.00 88.06 116 VAL A O 1
ATOM 880 N N . SER A 1 117 ? -25.781 9.764 32.994 1.00 90.44 117 SER A N 1
ATOM 881 C CA . SER A 1 117 ? -24.466 9.896 32.361 1.00 90.44 117 SER A CA 1
ATOM 882 C C . SER A 1 117 ? -23.625 8.640 32.606 1.00 90.44 117 SER A C 1
ATOM 884 O O . SER A 1 117 ? -23.520 8.127 33.723 1.00 90.44 117 SER A O 1
ATOM 886 N N . LEU A 1 118 ? -23.034 8.147 31.529 1.00 92.00 118 LEU A N 1
ATOM 887 C CA . LEU A 1 118 ? -22.175 6.983 31.442 1.00 92.00 118 LEU A CA 1
ATOM 888 C C . LEU A 1 118 ? -20.765 7.438 31.088 1.00 92.00 118 LEU A C 1
ATOM 890 O O . LEU A 1 118 ? -20.575 8.309 30.244 1.00 92.00 118 LEU A O 1
ATOM 894 N N . GLY A 1 119 ? -19.769 6.808 31.701 1.00 92.25 119 GLY A N 1
ATOM 895 C CA . GLY A 1 119 ? -18.368 7.051 31.389 1.00 92.25 119 GLY A CA 1
ATOM 896 C C . GLY A 1 119 ? -17.621 5.767 31.059 1.00 92.25 119 GLY A C 1
ATOM 897 O O . GLY A 1 119 ? -18.178 4.673 30.953 1.00 92.25 119 GLY A O 1
ATOM 898 N N . MET A 1 120 ? -16.300 5.884 30.954 1.00 91.50 120 MET A N 1
ATOM 899 C CA . MET A 1 120 ? -15.422 4.758 30.623 1.00 91.50 120 MET A CA 1
ATOM 900 C C . MET A 1 120 ? -15.492 3.601 31.640 1.00 91.50 120 MET A C 1
ATOM 902 O O . MET A 1 120 ? -15.093 2.484 31.324 1.00 91.50 120 MET A O 1
ATOM 906 N N . ASN A 1 121 ? -15.996 3.817 32.859 1.00 92.56 121 ASN A N 1
ATOM 907 C CA . ASN A 1 121 ? -16.171 2.752 33.858 1.00 92.56 121 ASN A CA 1
ATOM 908 C C . ASN A 1 121 ? -17.304 1.770 33.509 1.00 92.56 121 ASN A C 1
ATOM 910 O O . ASN A 1 121 ? -17.268 0.633 33.978 1.00 92.56 121 ASN A O 1
ATOM 914 N N . GLN A 1 122 ? -18.263 2.195 32.685 1.00 93.88 122 GLN A N 1
ATOM 915 C CA . GLN A 1 122 ? -19.389 1.395 32.199 1.00 93.88 122 GLN A CA 1
ATOM 916 C C . GLN A 1 122 ? -19.099 0.756 30.830 1.00 93.88 122 GLN A C 1
ATOM 918 O O . GLN A 1 122 ? -19.757 -0.209 30.448 1.00 93.88 122 GLN A O 1
ATOM 923 N N . MET A 1 123 ? -18.106 1.269 30.098 1.00 93.44 123 MET A N 1
ATOM 924 C CA . MET A 1 123 ? -17.717 0.763 28.782 1.00 93.44 123 MET A CA 1
ATOM 925 C C . MET A 1 123 ? -16.765 -0.439 28.888 1.00 93.44 123 MET A C 1
ATOM 927 O O . MET A 1 123 ? -15.758 -0.415 29.611 1.00 93.44 123 MET A O 1
ATOM 931 N N . LEU A 1 124 ? -17.060 -1.476 28.115 1.00 94.94 124 LEU A N 1
ATOM 932 C CA . LEU A 1 124 ? -16.270 -2.683 27.913 1.00 94.94 124 LEU A CA 1
ATOM 933 C C . LEU A 1 124 ? -15.684 -2.638 26.505 1.00 94.94 124 LEU A C 1
ATOM 935 O O . LEU A 1 124 ? -16.410 -2.443 25.538 1.00 94.94 124 LEU A O 1
ATOM 939 N N . LEU A 1 125 ? -14.370 -2.792 26.387 1.00 94.38 125 LEU A N 1
ATOM 940 C CA . LEU A 1 125 ? -13.681 -2.650 25.107 1.00 94.38 125 LEU A CA 1
ATOM 941 C C . LEU A 1 125 ? -13.523 -4.002 24.420 1.00 94.38 125 LEU A C 1
ATOM 943 O O . LEU A 1 125 ? -13.225 -5.007 25.075 1.00 94.38 125 LEU A O 1
ATOM 947 N N . ARG A 1 126 ? -13.642 -4.008 23.094 1.00 92.75 126 ARG A N 1
ATOM 948 C CA . ARG A 1 126 ? -13.324 -5.166 22.260 1.00 92.75 126 ARG A CA 1
ATOM 949 C C . ARG A 1 126 ? -11.914 -5.664 22.573 1.00 92.75 126 ARG A C 1
ATOM 951 O O . ARG A 1 126 ? -10.983 -4.870 22.653 1.00 92.75 126 ARG A O 1
ATOM 958 N N . GLY A 1 127 ? -11.750 -6.978 22.718 1.00 89.56 127 GLY A N 1
ATOM 959 C CA . GLY A 1 127 ? -10.464 -7.614 23.033 1.00 89.56 127 GLY A CA 1
ATOM 960 C C . GLY A 1 127 ? -10.200 -7.826 24.528 1.00 89.56 127 GLY A C 1
ATOM 961 O O . GLY A 1 127 ? -9.365 -8.668 24.866 1.00 89.56 127 GLY A O 1
ATOM 962 N N . CYS A 1 128 ? -10.935 -7.157 25.423 1.00 92.69 128 CYS A N 1
ATOM 963 C CA . CYS A 1 128 ? -10.948 -7.527 26.838 1.00 92.69 128 CYS A CA 1
ATOM 964 C C . CYS A 1 128 ? -11.674 -8.864 27.034 1.00 92.69 128 CYS A C 1
ATOM 966 O O . CYS A 1 128 ? -12.535 -9.246 26.235 1.00 92.69 128 CYS A O 1
ATOM 968 N N . THR A 1 129 ? -11.339 -9.561 28.120 1.00 94.38 129 THR A N 1
ATOM 969 C CA . THR A 1 129 ? -12.022 -10.806 28.493 1.00 94.38 129 THR A CA 1
ATOM 970 C C . THR A 1 129 ? -12.673 -10.694 29.865 1.00 94.38 129 THR A C 1
ATOM 972 O O . THR A 1 129 ? -12.115 -10.101 30.788 1.00 94.38 129 THR A O 1
ATOM 975 N N . LEU A 1 130 ? -13.870 -11.256 30.003 1.00 95.50 130 LEU A N 1
ATOM 976 C CA . LEU A 1 130 ? -14.597 -11.355 31.259 1.00 95.50 130 LEU A CA 1
ATOM 977 C C . LEU A 1 130 ? -13.907 -12.355 32.192 1.00 95.50 130 LEU A C 1
ATOM 979 O O . LEU A 1 130 ? -13.650 -13.505 31.829 1.00 95.50 130 LEU A O 1
ATOM 983 N N . ARG A 1 131 ? -13.646 -11.939 33.430 1.00 93.88 131 ARG A N 1
ATOM 984 C CA . ARG A 1 131 ? -13.051 -12.779 34.474 1.00 93.88 131 ARG A CA 1
ATOM 985 C C . ARG A 1 131 ? -13.848 -12.655 35.758 1.00 93.88 131 ARG A C 1
ATOM 987 O O . ARG A 1 131 ? -14.426 -11.619 36.040 1.00 93.88 131 ARG A O 1
ATOM 994 N N . ASN A 1 132 ? -13.845 -13.710 36.569 1.00 91.69 132 ASN A N 1
ATOM 995 C CA . ASN A 1 132 ? -14.440 -13.689 37.912 1.00 91.69 132 ASN A CA 1
ATOM 996 C C . ASN A 1 132 ? -15.899 -13.169 37.961 1.00 91.69 132 ASN A C 1
ATOM 998 O O . ASN A 1 132 ? -16.316 -12.517 38.914 1.00 91.69 132 ASN A O 1
ATOM 1002 N N . THR A 1 133 ? -16.660 -13.396 36.894 1.00 92.06 133 THR A N 1
ATOM 1003 C CA . THR A 1 133 ? -18.073 -13.034 36.747 1.00 92.06 133 THR A CA 1
ATOM 1004 C C . THR A 1 133 ? -18.687 -14.086 35.828 1.00 92.06 133 THR A C 1
ATOM 1006 O O . THR A 1 133 ? -18.056 -14.466 34.838 1.00 92.06 133 THR A O 1
ATOM 1009 N N . ASP A 1 134 ? -19.851 -14.625 36.185 1.00 92.00 134 ASP A N 1
ATOM 1010 C CA . ASP A 1 134 ? -20.418 -15.780 35.477 1.00 92.00 134 ASP A CA 1
ATOM 1011 C C . ASP A 1 134 ? -21.095 -15.368 34.173 1.00 92.00 134 ASP A C 1
ATOM 1013 O O . ASP A 1 134 ? -20.928 -16.033 33.145 1.00 92.00 134 ASP A O 1
ATOM 1017 N N . TRP A 1 135 ? -21.812 -14.248 34.204 1.00 91.69 135 TRP A N 1
ATOM 1018 C CA . TRP A 1 135 ? -22.417 -13.643 33.031 1.00 91.69 135 TRP A CA 1
ATOM 1019 C C . TRP A 1 135 ? -22.565 -12.131 33.201 1.00 91.69 135 TRP A C 1
ATOM 1021 O O . TRP A 1 135 ? -22.649 -11.611 34.315 1.00 91.69 135 TRP A O 1
ATOM 1031 N N . ILE A 1 136 ? -22.598 -11.431 32.074 1.00 93.31 136 ILE A N 1
ATOM 1032 C CA . ILE A 1 136 ? -22.967 -10.022 31.980 1.00 93.31 136 ILE A CA 1
ATOM 1033 C C . ILE A 1 136 ? -23.929 -9.826 30.815 1.00 93.31 136 ILE A C 1
ATOM 1035 O O . ILE A 1 136 ? -23.930 -10.603 29.856 1.00 93.31 136 ILE A O 1
ATOM 1039 N N . ILE A 1 137 ? -24.703 -8.753 30.892 1.00 91.94 137 ILE A N 1
ATOM 1040 C CA . ILE A 1 137 ? -25.571 -8.287 29.820 1.00 91.94 137 ILE A CA 1
ATOM 1041 C C . ILE A 1 137 ? -25.128 -6.882 29.453 1.00 91.94 137 ILE A C 1
ATOM 1043 O O . ILE A 1 137 ? -24.940 -6.021 30.321 1.00 91.94 137 ILE A O 1
ATOM 1047 N N . ALA A 1 138 ? -24.914 -6.667 28.165 1.00 93.19 138 ALA A N 1
ATOM 1048 C CA . ALA A 1 138 ? -24.358 -5.431 27.659 1.00 93.19 138 ALA A CA 1
ATOM 1049 C C . ALA A 1 138 ? -24.973 -5.068 26.306 1.00 93.19 138 ALA A C 1
ATOM 1051 O O . ALA A 1 138 ? -25.384 -5.946 25.554 1.00 93.19 138 ALA A O 1
ATOM 1052 N N . MET A 1 139 ? -25.025 -3.776 25.998 1.00 92.69 139 MET A N 1
ATOM 1053 C CA . MET A 1 139 ? -25.457 -3.270 24.694 1.00 92.69 139 MET A CA 1
ATOM 1054 C C . MET A 1 139 ? -24.245 -2.929 23.837 1.00 92.69 139 MET A C 1
ATOM 1056 O O . MET A 1 139 ? -23.286 -2.338 24.330 1.00 92.69 139 MET A O 1
ATOM 1060 N N . VAL A 1 140 ? -24.298 -3.268 22.555 1.00 95.06 140 VAL A N 1
ATOM 1061 C CA . VAL A 1 140 ? -23.253 -2.963 21.578 1.00 95.06 140 VAL A CA 1
ATOM 1062 C C . VAL A 1 140 ? -23.310 -1.487 21.184 1.00 95.06 140 VAL A C 1
ATOM 1064 O O . VAL A 1 140 ? -24.346 -1.009 20.730 1.00 95.06 140 VAL A O 1
ATOM 1067 N N . ILE A 1 141 ? -22.186 -0.775 21.320 1.00 94.25 141 ILE A N 1
ATOM 1068 C CA . ILE A 1 141 ? -22.064 0.639 20.923 1.00 94.25 141 ILE A CA 1
ATOM 1069 C C . ILE A 1 141 ? -21.267 0.786 19.632 1.00 94.25 141 ILE A C 1
ATOM 1071 O O . ILE A 1 141 ? -21.735 1.426 18.699 1.00 94.25 141 ILE A O 1
ATOM 1075 N N . PHE A 1 142 ? -20.062 0.209 19.573 1.00 94.94 142 PHE A N 1
ATOM 1076 C CA . PHE A 1 142 ? -19.193 0.320 18.400 1.00 94.94 142 PHE A CA 1
ATOM 1077 C C . PHE A 1 142 ? -18.767 -1.054 17.905 1.00 94.94 142 PHE A C 1
ATOM 1079 O O . PHE A 1 142 ? -18.229 -1.873 18.654 1.00 94.94 142 PHE A O 1
ATOM 1086 N N . THR A 1 143 ? -18.953 -1.282 16.609 1.00 94.56 143 THR A N 1
ATOM 1087 C CA . THR A 1 143 ? -18.643 -2.545 15.932 1.00 94.56 143 THR A CA 1
ATOM 1088 C C . THR A 1 143 ? -17.488 -2.390 14.945 1.00 94.56 143 THR A C 1
ATOM 1090 O O . THR A 1 143 ? -17.245 -1.314 14.401 1.00 94.56 143 THR A O 1
ATOM 1093 N N . GLY A 1 144 ? -16.776 -3.486 14.663 1.00 90.38 144 GLY A N 1
ATOM 1094 C CA . GLY A 1 144 ? -15.814 -3.537 13.557 1.00 90.38 144 GLY A CA 1
ATOM 1095 C C . GLY A 1 144 ? -14.718 -2.468 13.641 1.00 90.38 144 GLY A C 1
ATOM 1096 O O . GLY A 1 144 ? -14.018 -2.374 14.652 1.00 90.38 144 GLY A O 1
ATOM 1097 N N . SER A 1 145 ? -14.560 -1.694 12.563 1.00 90.19 145 SER A N 1
ATOM 1098 C CA . SER A 1 145 ? -13.551 -0.635 12.407 1.00 90.19 145 SER A CA 1
ATOM 1099 C C . SER A 1 145 ? -13.748 0.567 13.328 1.00 90.19 145 SER 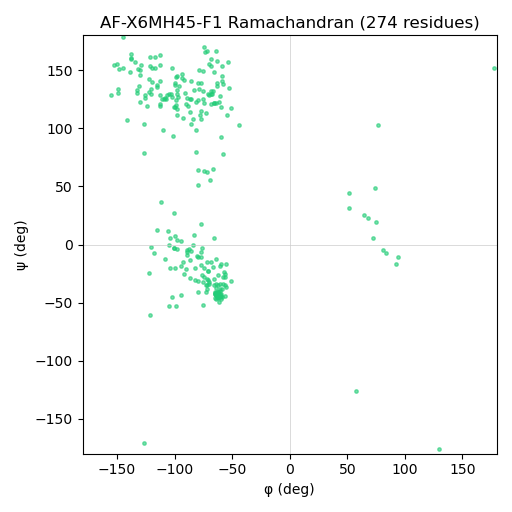A C 1
ATOM 1101 O O . SER A 1 145 ? -12.792 1.303 13.548 1.00 90.19 145 SER A O 1
ATOM 1103 N N . GLU A 1 146 ? -14.951 0.762 13.871 1.00 91.56 146 GLU A N 1
ATOM 1104 C CA . GLU A 1 146 ? -15.257 1.880 14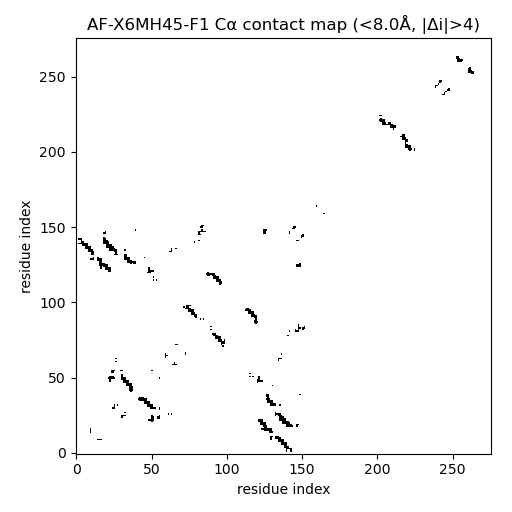.773 1.00 91.56 146 GLU A CA 1
ATOM 1105 C C . GLU A 1 146 ? -14.928 1.574 16.237 1.00 91.56 146 GLU A C 1
ATOM 1107 O O . GLU A 1 146 ? -14.868 2.487 17.057 1.00 91.56 146 GLU A O 1
ATOM 1112 N N . SER A 1 147 ? -14.672 0.303 16.576 1.00 91.56 147 SER A N 1
ATOM 1113 C CA . SER A 1 147 ? -14.219 -0.062 17.924 1.00 91.56 147 SER A CA 1
ATOM 1114 C C . SER A 1 147 ? -12.914 0.657 18.283 1.00 91.56 147 SER A C 1
ATOM 1116 O O . SER A 1 147 ? -11.997 0.754 17.459 1.00 91.56 147 SER A O 1
ATOM 1118 N N . LYS A 1 148 ? -12.789 1.108 19.536 1.00 90.31 148 LYS A N 1
ATOM 1119 C CA . LYS A 1 148 ? -11.621 1.857 20.028 1.00 90.31 148 LYS A CA 1
ATOM 1120 C C . LYS A 1 148 ? -10.310 1.099 19.792 1.00 90.31 148 LYS A C 1
ATOM 1122 O O . LYS A 1 148 ? -9.307 1.711 19.435 1.00 90.31 148 LYS A O 1
ATOM 1127 N N . LEU A 1 149 ? -10.319 -0.234 19.919 1.00 89.75 149 LEU A N 1
ATOM 1128 C CA . LEU A 1 149 ? -9.148 -1.079 19.642 1.00 89.75 149 LEU A CA 1
ATOM 1129 C C . LEU A 1 149 ? -8.737 -1.024 18.162 1.00 89.75 149 LEU A C 1
ATOM 1131 O O . LEU A 1 149 ? -7.552 -0.909 17.856 1.00 89.75 149 LEU A O 1
ATOM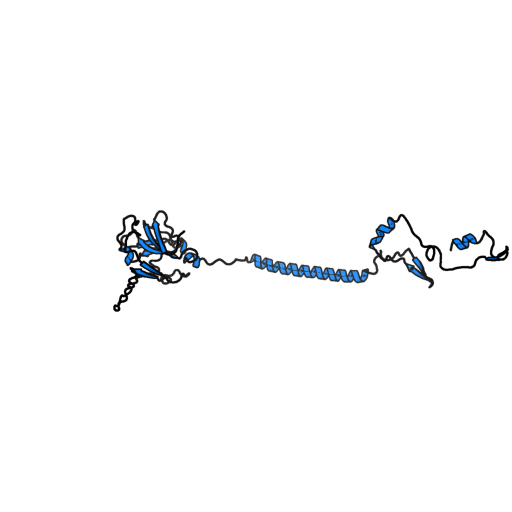 1135 N N . MET A 1 150 ? -9.698 -1.071 17.234 1.00 89.75 150 MET A N 1
ATOM 1136 C CA . MET A 1 150 ? -9.410 -0.982 15.798 1.00 89.75 150 MET A CA 1
ATOM 1137 C C . MET A 1 150 ? -8.990 0.426 15.373 1.00 89.75 150 MET A C 1
ATOM 1139 O O . MET A 1 150 ? -8.089 0.549 14.549 1.00 89.75 150 MET A O 1
ATOM 1143 N N . LEU A 1 151 ? -9.556 1.473 15.980 1.00 89.25 151 LEU A N 1
ATOM 1144 C CA . LEU A 1 151 ? -9.115 2.854 15.755 1.00 89.25 151 LEU A CA 1
ATOM 1145 C C . LEU A 1 151 ? -7.692 3.106 16.265 1.00 89.25 151 LEU A C 1
ATOM 1147 O O . LEU A 1 151 ? -6.931 3.846 15.642 1.00 89.25 151 LEU A O 1
ATOM 1151 N N . ASN A 1 152 ? -7.307 2.462 17.368 1.00 86.25 152 ASN A N 1
ATOM 1152 C CA . ASN A 1 152 ? -5.932 2.501 17.856 1.00 86.25 152 ASN A CA 1
ATOM 1153 C C . ASN A 1 152 ? -4.981 1.713 16.931 1.00 86.25 152 ASN A C 1
ATOM 1155 O O . ASN A 1 152 ? -3.833 2.105 16.710 1.00 86.25 152 ASN A O 1
ATOM 1159 N N . ASN A 1 153 ? -5.484 0.646 16.304 1.00 84.31 153 ASN A N 1
ATOM 1160 C CA . ASN A 1 153 ? -4.758 -0.167 15.333 1.00 84.31 153 ASN A CA 1
ATOM 1161 C C . ASN A 1 153 ? -4.713 0.486 13.937 1.00 84.31 153 ASN A C 1
ATOM 1163 O O . ASN A 1 153 ? -5.248 -0.035 12.956 1.00 84.31 153 ASN A O 1
ATOM 1167 N N . LYS A 1 154 ? -4.049 1.644 13.839 1.00 77.31 154 LYS A N 1
ATOM 1168 C CA . LYS A 1 154 ? -3.819 2.331 12.560 1.00 77.31 154 LYS A CA 1
ATOM 1169 C C . LYS A 1 154 ? -3.075 1.418 11.592 1.00 77.31 154 LYS A C 1
ATOM 1171 O O . LYS A 1 154 ? -2.096 0.765 11.958 1.00 77.31 154 LYS A O 1
ATOM 1176 N N . SER A 1 155 ? -3.499 1.429 10.328 1.00 71.12 155 SER A N 1
ATOM 1177 C CA . SER A 1 155 ? -2.823 0.701 9.255 1.00 71.12 155 SER A CA 1
ATOM 1178 C C . SER A 1 155 ? -1.332 1.033 9.264 1.00 71.12 155 SER A C 1
ATOM 1180 O O . SER A 1 155 ? -0.931 2.187 9.085 1.00 71.12 155 SER A O 1
ATOM 1182 N N . ARG A 1 156 ? -0.498 0.020 9.501 1.00 70.00 156 ARG A N 1
ATOM 1183 C CA . ARG A 1 156 ? 0.953 0.186 9.518 1.00 70.00 156 ARG A CA 1
ATOM 1184 C C . ARG A 1 156 ? 1.417 0.550 8.108 1.00 70.00 156 ARG A C 1
ATOM 1186 O O . ARG A 1 156 ? 1.197 -0.212 7.172 1.00 70.00 156 ARG A O 1
ATOM 1193 N N . GLY A 1 157 ? 2.084 1.694 7.970 1.00 75.56 157 GLY A N 1
ATOM 1194 C CA . GLY A 1 157 ? 2.719 2.079 6.710 1.00 75.56 157 GLY A CA 1
ATOM 1195 C C . GLY A 1 157 ? 3.758 1.049 6.256 1.00 75.56 157 GLY A C 1
ATOM 1196 O O . GLY A 1 157 ? 4.346 0.336 7.077 1.00 75.56 157 GLY A O 1
ATOM 1197 N N . PHE A 1 158 ? 3.997 0.977 4.946 1.00 75.88 158 PHE A N 1
ATOM 1198 C CA . PHE A 1 158 ? 5.038 0.120 4.383 1.00 75.88 158 PHE A CA 1
ATOM 1199 C C . PHE A 1 158 ? 6.406 0.516 4.953 1.00 75.88 158 PHE A C 1
ATOM 1201 O O . PHE A 1 158 ? 6.868 1.642 4.774 1.00 75.88 158 PHE A O 1
ATOM 1208 N N . LYS A 1 159 ? 7.055 -0.411 5.662 1.00 82.81 159 LYS A N 1
ATOM 1209 C CA . LYS A 1 159 ? 8.409 -0.221 6.190 1.00 82.81 159 LYS A CA 1
ATOM 1210 C C . LYS A 1 159 ? 9.413 -0.623 5.108 1.00 82.81 159 LYS A C 1
ATOM 1212 O O . LYS A 1 159 ? 9.334 -1.744 4.617 1.00 82.81 159 LYS A O 1
ATOM 1217 N N . ARG A 1 160 ? 10.343 0.269 4.756 1.00 82.88 160 ARG A N 1
ATOM 1218 C CA . ARG A 1 160 ? 11.501 -0.046 3.898 1.00 82.88 160 ARG A CA 1
ATOM 1219 C C . ARG A 1 160 ? 12.734 -0.319 4.750 1.00 82.88 160 ARG A C 1
ATOM 1221 O O . ARG A 1 160 ? 12.894 0.290 5.808 1.00 82.88 160 ARG A O 1
ATOM 1228 N N . SER A 1 161 ? 13.580 -1.242 4.301 1.00 91.94 161 SER A N 1
ATOM 1229 C CA . SER A 1 161 ? 14.840 -1.561 4.969 1.00 91.94 161 SER A CA 1
ATOM 1230 C C . SER A 1 161 ? 15.910 -0.520 4.636 1.00 91.94 161 SER A C 1
ATOM 1232 O O . SER A 1 161 ? 15.942 0.031 3.538 1.00 91.94 161 SER A O 1
ATOM 1234 N N . ASN A 1 162 ? 16.852 -0.295 5.554 1.00 89.00 162 ASN A N 1
ATOM 1235 C CA . ASN A 1 162 ? 18.051 0.507 5.272 1.00 89.00 162 ASN A CA 1
ATOM 1236 C C . ASN A 1 162 ? 18.918 -0.123 4.167 1.00 89.00 162 ASN A C 1
ATOM 1238 O O . ASN A 1 162 ? 19.640 0.583 3.461 1.00 89.00 162 ASN A O 1
ATOM 1242 N N . VAL A 1 163 ? 18.828 -1.448 4.000 1.00 92.50 163 VAL A N 1
ATOM 1243 C CA . VAL A 1 163 ? 19.481 -2.154 2.891 1.00 92.50 163 VAL A CA 1
ATOM 1244 C C . VAL A 1 163 ? 18.869 -1.724 1.561 1.00 92.50 163 VAL A C 1
ATOM 1246 O O . VAL A 1 163 ? 19.622 -1.439 0.638 1.00 92.50 163 VAL A O 1
ATOM 1249 N N . ASP A 1 164 ? 17.544 -1.568 1.488 1.00 89.50 164 ASP A N 1
ATOM 1250 C CA . ASP A 1 164 ? 16.855 -1.138 0.263 1.00 89.50 164 ASP A CA 1
ATOM 1251 C C . ASP A 1 164 ? 17.338 0.253 -0.174 1.00 89.50 164 ASP A C 1
ATOM 1253 O O . ASP A 1 164 ? 17.660 0.465 -1.338 1.00 89.50 164 ASP A O 1
ATOM 1257 N N . LEU A 1 165 ? 17.507 1.178 0.779 1.00 88.31 165 LEU A N 1
ATOM 1258 C CA . LEU A 1 165 ? 18.049 2.517 0.502 1.00 88.31 165 LEU A CA 1
ATOM 1259 C C . LEU A 1 165 ? 19.503 2.478 0.005 1.00 88.31 165 LEU A C 1
ATOM 1261 O O . LEU A 1 165 ? 19.910 3.296 -0.819 1.00 88.31 165 LEU A O 1
ATOM 1265 N N . THR A 1 166 ? 20.296 1.525 0.498 1.00 93.12 166 THR A N 1
ATOM 1266 C CA . THR A 1 166 ? 21.690 1.349 0.068 1.00 93.12 166 THR A CA 1
ATOM 1267 C C . THR A 1 166 ? 21.762 0.750 -1.338 1.00 93.12 166 THR A C 1
ATOM 1269 O O . THR A 1 166 ? 22.574 1.188 -2.154 1.00 93.12 166 THR A O 1
ATOM 1272 N N . VAL A 1 167 ? 20.892 -0.219 -1.637 1.00 95.38 167 VAL A N 1
ATOM 1273 C CA . VAL A 1 167 ? 20.767 -0.843 -2.961 1.00 95.38 167 VAL A CA 1
ATOM 1274 C C . VAL A 1 167 ? 20.343 0.188 -4.006 1.00 95.38 167 VAL A C 1
ATOM 1276 O O . VAL A 1 167 ? 20.973 0.257 -5.060 1.00 95.38 167 VAL A O 1
ATOM 1279 N N . ASP A 1 168 ? 19.360 1.038 -3.694 1.00 94.38 168 ASP A N 1
ATOM 1280 C CA . ASP A 1 168 ? 18.922 2.117 -4.587 1.00 94.38 168 ASP A CA 1
ATOM 1281 C C . ASP A 1 168 ? 20.097 3.039 -4.965 1.00 94.38 168 ASP A C 1
ATOM 1283 O O . ASP A 1 168 ? 20.296 3.349 -6.139 1.00 94.38 168 ASP A O 1
ATOM 1287 N N . SER A 1 169 ? 20.940 3.416 -3.995 1.00 90.94 169 SER A N 1
ATOM 1288 C CA . SER A 1 169 ? 22.136 4.237 -4.243 1.00 90.94 169 SER A CA 1
ATOM 1289 C C . SER A 1 169 ? 23.168 3.532 -5.139 1.00 90.94 169 SER A C 1
ATOM 1291 O O . SER A 1 169 ? 23.685 4.124 -6.089 1.00 90.94 169 SER A O 1
ATOM 1293 N N . ALA A 1 170 ? 23.434 2.245 -4.894 1.00 95.00 170 ALA A N 1
ATOM 1294 C CA . ALA A 1 170 ? 24.368 1.461 -5.703 1.00 95.00 170 ALA A CA 1
ATOM 1295 C C . ALA A 1 170 ? 23.901 1.304 -7.163 1.00 95.00 170 ALA A C 1
ATOM 1297 O O . ALA A 1 170 ? 24.720 1.374 -8.082 1.00 95.00 170 ALA A O 1
ATOM 1298 N N . LEU A 1 171 ? 22.591 1.147 -7.391 1.00 96.00 171 LEU A N 1
ATOM 1299 C CA . LEU A 1 171 ? 22.013 1.058 -8.735 1.00 96.00 171 LEU A CA 1
ATOM 1300 C C . LEU A 1 171 ? 22.282 2.322 -9.554 1.00 96.00 171 LEU A C 1
ATOM 1302 O O . LEU A 1 171 ? 22.714 2.218 -10.702 1.00 96.00 171 LEU A O 1
ATOM 1306 N N . TYR A 1 172 ? 22.102 3.510 -8.968 1.00 96.38 172 TYR A N 1
ATOM 1307 C CA . TYR A 1 172 ? 22.398 4.766 -9.666 1.00 96.38 172 TYR A CA 1
ATOM 1308 C C . TYR A 1 172 ? 23.868 4.867 -10.087 1.00 96.38 172 TYR A C 1
ATOM 1310 O O . TYR A 1 172 ? 24.154 5.290 -11.208 1.00 96.38 172 TYR A O 1
ATOM 1318 N N . VAL A 1 173 ? 24.803 4.429 -9.238 1.00 96.56 173 VAL A N 1
ATOM 1319 C CA . VAL A 1 173 ? 26.238 4.421 -9.568 1.00 96.56 173 VAL A CA 1
ATOM 1320 C C . VAL A 1 173 ? 26.530 3.492 -10.749 1.00 96.56 173 VAL A C 1
ATOM 1322 O O . VAL A 1 173 ? 27.229 3.889 -11.682 1.00 96.56 173 VAL A O 1
ATOM 1325 N N . ILE A 1 174 ? 25.964 2.281 -10.748 1.00 97.00 174 ILE A N 1
ATOM 1326 C CA . ILE A 1 174 ? 26.146 1.310 -11.837 1.00 97.00 174 ILE A CA 1
ATOM 1327 C C . ILE A 1 174 ? 25.568 1.849 -13.151 1.00 97.00 174 ILE A C 1
ATOM 1329 O O . ILE A 1 174 ? 26.233 1.770 -14.183 1.00 97.00 174 ILE A O 1
ATOM 1333 N N . PHE A 1 175 ? 24.370 2.441 -13.129 1.00 97.62 175 PHE A N 1
ATOM 1334 C CA . PHE A 1 175 ? 23.756 3.016 -14.329 1.00 97.62 175 PHE A CA 1
ATOM 1335 C C . PHE A 1 175 ? 24.571 4.171 -14.917 1.00 97.62 175 PHE A C 1
ATOM 1337 O O . PHE A 1 175 ? 24.732 4.239 -16.135 1.00 97.62 175 PHE A O 1
ATOM 1344 N N . LEU A 1 176 ? 25.125 5.050 -14.077 1.00 96.81 176 LEU A N 1
ATOM 1345 C CA . LEU A 1 176 ? 25.983 6.144 -14.542 1.00 96.81 176 LEU A CA 1
ATOM 1346 C C . LEU A 1 176 ? 27.273 5.625 -15.182 1.00 96.81 176 LEU A C 1
ATOM 1348 O O . LEU A 1 176 ? 27.680 6.105 -16.240 1.00 96.81 176 LEU A O 1
ATOM 1352 N N . LEU A 1 177 ? 27.888 4.612 -14.574 1.00 97.19 177 LEU A N 1
ATOM 1353 C CA . LEU A 1 177 ? 29.097 3.980 -15.094 1.00 97.19 177 LEU A CA 1
ATOM 1354 C C . LEU A 1 177 ? 28.810 3.277 -16.436 1.00 97.19 177 LEU A C 1
ATOM 1356 O O . LEU A 1 177 ? 29.565 3.434 -17.395 1.00 97.19 177 LEU A O 1
ATOM 1360 N N . GLN A 1 178 ? 27.673 2.585 -16.548 1.00 97.25 178 GLN A N 1
ATOM 1361 C CA . GLN A 1 178 ? 27.225 1.959 -17.794 1.00 97.25 178 GLN A CA 1
ATOM 1362 C C . GLN A 1 178 ? 26.971 2.989 -18.901 1.00 97.25 178 GLN A C 1
ATOM 1364 O O . GLN A 1 178 ? 27.420 2.802 -20.031 1.00 97.25 178 GLN A O 1
ATOM 1369 N N . ALA A 1 179 ? 26.294 4.097 -18.588 1.00 97.56 179 ALA A N 1
ATOM 1370 C CA . ALA A 1 179 ? 26.050 5.168 -19.549 1.00 97.56 179 ALA A CA 1
ATOM 1371 C C . ALA A 1 179 ? 27.365 5.778 -20.063 1.00 97.56 179 ALA A C 1
ATOM 1373 O O . ALA A 1 179 ? 27.493 6.049 -21.258 1.00 97.56 179 ALA A O 1
ATOM 1374 N N . ALA A 1 180 ? 28.365 5.925 -19.187 1.00 97.19 180 ALA A N 1
ATOM 1375 C CA . ALA A 1 180 ? 29.694 6.388 -19.571 1.00 97.19 180 ALA A CA 1
ATOM 1376 C C . ALA A 1 180 ? 30.402 5.408 -20.526 1.00 97.19 180 ALA A C 1
ATOM 1378 O O . ALA A 1 180 ? 30.950 5.847 -21.537 1.00 97.19 180 ALA A O 1
ATOM 1379 N N . TRP A 1 181 ? 30.343 4.093 -20.270 1.00 97.50 181 TRP A N 1
ATOM 1380 C CA . TRP A 1 181 ? 30.893 3.083 -21.189 1.00 97.50 181 TRP A CA 1
ATOM 1381 C C . TRP A 1 181 ? 30.198 3.081 -22.547 1.00 97.50 181 TRP A C 1
ATOM 1383 O O . TRP A 1 181 ? 30.868 2.988 -23.575 1.00 97.50 181 TRP A O 1
ATOM 1393 N N . CYS A 1 182 ? 28.871 3.221 -22.569 1.00 97.75 182 CYS A N 1
ATOM 1394 C CA . CYS A 1 182 ? 28.122 3.328 -23.816 1.00 97.75 182 CYS A CA 1
ATOM 1395 C C . CYS A 1 182 ? 28.532 4.577 -24.607 1.00 97.75 182 CYS A C 1
ATOM 1397 O O . CYS A 1 182 ? 28.776 4.486 -25.808 1.00 97.75 182 CYS A O 1
ATOM 1399 N N . LEU A 1 183 ? 28.666 5.727 -23.942 1.00 97.38 183 LEU A N 1
ATOM 1400 C CA . LEU A 1 183 ? 29.078 6.973 -24.585 1.00 97.38 183 LEU A CA 1
ATOM 1401 C C . LEU A 1 183 ? 30.512 6.888 -25.125 1.00 97.38 183 LEU A C 1
ATOM 1403 O O . LEU A 1 183 ? 30.763 7.279 -26.263 1.00 97.38 183 LEU A O 1
ATOM 1407 N N . PHE A 1 184 ? 31.433 6.311 -24.350 1.00 97.44 184 PHE A N 1
ATOM 1408 C CA . PHE A 1 184 ? 32.797 6.051 -24.803 1.00 97.44 184 PHE A CA 1
ATOM 1409 C C . PHE A 1 184 ? 32.820 5.133 -26.031 1.00 97.44 184 PHE A C 1
ATOM 1411 O O . PHE A 1 184 ? 33.474 5.452 -27.021 1.00 97.44 184 PHE A O 1
ATOM 1418 N N . GLY A 1 185 ? 32.063 4.032 -25.995 1.00 97.12 185 GLY A N 1
ATOM 1419 C CA . GLY A 1 185 ? 31.956 3.096 -27.112 1.00 97.12 185 GLY A CA 1
ATOM 1420 C C . GLY A 1 185 ? 31.425 3.755 -28.386 1.00 97.12 185 GLY A C 1
ATOM 1421 O O . GLY A 1 185 ? 31.984 3.540 -29.459 1.00 97.12 185 GLY A O 1
ATOM 1422 N N . VAL A 1 186 ? 30.403 4.609 -28.274 1.00 97.19 186 VAL A N 1
ATOM 1423 C CA . VAL A 1 186 ? 29.842 5.353 -29.415 1.00 97.19 186 VAL A CA 1
ATOM 1424 C C . VAL A 1 186 ? 30.856 6.333 -29.999 1.00 97.19 186 VAL A C 1
ATOM 1426 O O . VAL A 1 186 ? 31.029 6.368 -31.214 1.00 97.19 186 VAL A O 1
ATOM 1429 N N . ILE A 1 187 ? 31.554 7.103 -29.160 1.00 96.69 187 ILE A N 1
ATOM 1430 C CA . ILE A 1 187 ? 32.560 8.068 -29.628 1.00 96.69 187 ILE A CA 1
ATOM 1431 C C . ILE A 1 187 ? 33.725 7.343 -30.306 1.00 96.69 187 ILE A C 1
ATOM 1433 O O . ILE A 1 187 ? 34.131 7.724 -31.402 1.00 96.69 187 ILE A O 1
ATOM 1437 N N . ALA A 1 188 ? 34.239 6.280 -29.685 1.00 95.44 188 ALA A N 1
ATOM 1438 C CA . ALA A 1 188 ? 35.325 5.485 -30.245 1.00 95.44 188 ALA A CA 1
ATOM 1439 C C . ALA A 1 188 ? 34.928 4.857 -31.589 1.00 95.44 188 ALA A C 1
ATOM 1441 O O . ALA A 1 188 ? 35.691 4.928 -32.551 1.00 95.44 188 ALA A O 1
ATOM 1442 N N . TYR A 1 189 ? 33.717 4.298 -31.677 1.00 93.81 189 TYR A N 1
ATOM 1443 C CA . TYR A 1 189 ? 33.188 3.747 -32.921 1.00 93.81 189 TYR A CA 1
ATOM 1444 C C . TYR A 1 189 ? 33.016 4.820 -33.998 1.00 93.81 189 TYR A C 1
ATOM 1446 O O . TYR A 1 189 ? 33.365 4.579 -35.147 1.00 93.81 189 TYR A O 1
ATOM 1454 N N . TYR A 1 190 ? 32.530 6.009 -33.639 1.00 93.94 190 TYR A N 1
ATOM 1455 C CA . TYR A 1 190 ? 32.366 7.116 -34.578 1.00 93.94 190 TYR A CA 1
ATOM 1456 C C . TYR A 1 190 ? 33.705 7.578 -35.167 1.00 93.94 190 TYR A C 1
ATOM 1458 O O . TYR A 1 190 ? 33.809 7.735 -36.381 1.00 93.94 190 TYR A O 1
ATOM 1466 N N . ILE A 1 191 ? 34.736 7.744 -34.328 1.00 92.12 191 ILE A N 1
ATOM 1467 C CA . ILE A 1 191 ? 36.089 8.111 -34.780 1.00 92.12 191 ILE A CA 1
ATOM 1468 C C . ILE A 1 191 ? 36.646 7.025 -35.703 1.00 92.12 191 ILE A C 1
ATOM 1470 O O . ILE A 1 191 ? 37.089 7.321 -36.809 1.00 92.12 191 ILE A O 1
ATOM 1474 N N . TRP A 1 192 ? 36.566 5.760 -35.280 1.00 90.62 192 TRP A N 1
ATOM 1475 C CA . TRP A 1 192 ? 37.036 4.642 -36.093 1.00 90.62 192 TRP A CA 1
ATOM 1476 C C . TRP A 1 192 ? 36.303 4.572 -37.436 1.00 90.62 192 TRP A C 1
ATOM 1478 O O . TRP A 1 192 ? 36.930 4.408 -38.477 1.00 90.62 192 TRP A O 1
ATOM 1488 N N . LEU A 1 193 ? 34.979 4.736 -37.433 1.00 87.31 193 LEU A N 1
ATOM 1489 C CA . LEU A 1 193 ? 34.174 4.691 -38.646 1.00 87.31 193 LEU A CA 1
ATOM 1490 C C . LEU A 1 193 ? 34.537 5.829 -39.598 1.00 87.31 193 LEU A C 1
ATOM 1492 O O . LEU A 1 193 ? 34.643 5.586 -40.793 1.00 87.31 193 LEU A O 1
ATOM 1496 N N . HIS A 1 194 ? 34.746 7.041 -39.088 1.00 85.31 194 HIS A N 1
ATOM 1497 C CA . HIS A 1 194 ? 35.136 8.185 -39.907 1.00 85.31 194 HIS A CA 1
ATOM 1498 C C . HIS A 1 194 ? 36.457 7.932 -40.646 1.00 85.31 194 HIS A C 1
ATOM 1500 O O . HIS A 1 194 ? 36.543 8.161 -41.853 1.00 85.31 194 HIS A O 1
ATOM 1506 N N . ASP A 1 195 ? 37.459 7.398 -39.949 1.00 83.69 195 ASP A N 1
ATOM 1507 C CA . ASP A 1 195 ? 38.781 7.164 -40.535 1.00 83.69 195 ASP A CA 1
ATOM 1508 C C . ASP A 1 195 ? 38.792 5.950 -41.480 1.00 83.69 195 ASP A C 1
ATOM 1510 O O . ASP A 1 195 ? 39.492 5.946 -42.495 1.00 83.69 195 ASP A O 1
ATOM 1514 N N . ASN A 1 196 ? 37.978 4.927 -41.195 1.00 80.50 196 ASN A N 1
ATOM 1515 C CA . ASN A 1 196 ? 37.964 3.668 -41.943 1.00 80.50 196 ASN A CA 1
ATOM 1516 C C . ASN A 1 196 ? 36.819 3.534 -42.969 1.00 80.50 196 ASN A C 1
ATOM 1518 O O . ASN A 1 196 ? 36.784 2.537 -43.696 1.00 80.50 196 ASN A O 1
ATOM 1522 N N . ALA A 1 197 ? 35.902 4.505 -43.077 1.00 69.31 197 ALA A N 1
ATOM 1523 C CA . ALA A 1 197 ? 34.752 4.456 -43.993 1.00 69.31 197 ALA A CA 1
ATOM 1524 C C . ALA A 1 197 ? 35.164 4.312 -45.466 1.00 69.31 197 ALA A C 1
ATOM 1526 O O . ALA A 1 197 ? 34.534 3.568 -46.215 1.00 69.31 197 ALA A O 1
ATOM 1527 N N . ASN A 1 198 ? 36.252 4.978 -45.862 1.00 65.31 198 ASN A N 1
ATOM 1528 C CA . ASN A 1 198 ? 36.730 5.000 -47.248 1.00 65.31 198 ASN A CA 1
ATOM 1529 C C . ASN A 1 198 ? 37.714 3.862 -47.573 1.00 65.31 198 ASN A C 1
ATOM 1531 O O . ASN A 1 198 ? 38.126 3.711 -48.721 1.00 65.31 198 ASN A O 1
ATOM 1535 N N . HIS A 1 199 ? 38.102 3.055 -46.578 1.00 63.12 199 HIS A N 1
ATOM 1536 C CA . HIS A 1 199 ? 39.011 1.916 -46.741 1.00 63.12 199 HIS A CA 1
ATOM 1537 C C . HIS A 1 199 ? 38.294 0.580 -46.519 1.00 63.12 199 HIS A C 1
ATOM 1539 O O . HIS A 1 199 ? 38.838 -0.368 -45.952 1.00 63.12 199 HIS A O 1
ATOM 1545 N N . GLN A 1 200 ? 37.037 0.491 -46.944 1.00 69.69 200 GLN A N 1
ATOM 1546 C CA . GLN A 1 200 ? 36.336 -0.782 -46.953 1.00 69.69 200 GLN A CA 1
ATOM 1547 C C . GLN A 1 200 ? 36.813 -1.593 -48.159 1.00 69.69 200 GLN A C 1
ATOM 1549 O O . GLN A 1 200 ? 36.553 -1.246 -49.309 1.00 69.69 200 GLN A O 1
ATOM 1554 N N . TRP A 1 201 ? 37.538 -2.678 -47.880 1.00 68.38 201 TRP A N 1
ATOM 1555 C CA . TRP A 1 201 ? 38.194 -3.542 -48.871 1.00 68.38 201 TRP A CA 1
ATOM 1556 C C . TRP A 1 201 ? 37.256 -4.111 -49.948 1.00 68.38 201 TRP A C 1
ATOM 1558 O O . TRP A 1 201 ? 37.733 -4.563 -50.981 1.00 68.38 201 TRP A O 1
ATOM 1568 N N . TYR A 1 202 ? 35.943 -4.082 -49.715 1.00 71.62 202 TYR A N 1
ATOM 1569 C CA . TYR A 1 202 ? 34.915 -4.616 -50.606 1.00 71.62 202 TYR A CA 1
ATOM 1570 C C . TYR A 1 202 ? 34.238 -3.563 -51.504 1.00 71.62 202 TYR A C 1
ATOM 1572 O O . TYR A 1 202 ? 33.387 -3.929 -52.309 1.00 71.62 202 TYR A O 1
ATOM 1580 N N . GLN A 1 203 ? 34.561 -2.268 -51.372 1.00 71.19 203 GLN A N 1
ATOM 1581 C CA . GLN A 1 203 ? 33.938 -1.214 -52.194 1.00 71.19 203 GLN A CA 1
ATOM 1582 C C . GLN A 1 203 ? 34.575 -1.064 -53.585 1.00 71.19 203 GLN A C 1
ATOM 1584 O O . GLN A 1 203 ? 33.880 -0.710 -54.539 1.00 71.19 203 GLN A O 1
ATOM 1589 N N . TYR A 1 204 ? 35.875 -1.346 -53.710 1.00 71.25 204 TYR A N 1
ATOM 1590 C CA . TYR A 1 204 ? 36.625 -1.223 -54.962 1.00 71.25 204 TYR A CA 1
ATOM 1591 C C . TYR A 1 204 ? 37.458 -2.473 -55.215 1.00 71.25 204 TYR A C 1
ATOM 1593 O O . TYR A 1 204 ? 38.235 -2.887 -54.351 1.00 71.25 204 TYR A O 1
ATOM 1601 N N . ASP A 1 205 ? 37.352 -3.023 -56.423 1.00 75.62 205 ASP A N 1
ATOM 1602 C CA . ASP A 1 205 ? 38.277 -4.052 -56.884 1.00 75.62 205 ASP A CA 1
ATOM 1603 C C . ASP A 1 205 ? 39.536 -3.379 -57.450 1.00 75.62 205 ASP A C 1
ATOM 1605 O O . ASP A 1 205 ? 39.521 -2.761 -58.515 1.00 75.62 205 ASP A O 1
ATOM 1609 N N . LYS A 1 206 ? 40.651 -3.488 -56.719 1.00 73.06 206 LYS A N 1
ATOM 1610 C CA . LYS A 1 206 ? 41.940 -2.887 -57.106 1.00 73.06 206 LYS A CA 1
ATOM 1611 C C . LYS A 1 206 ? 42.575 -3.550 -58.335 1.00 73.06 206 LYS A C 1
ATOM 1613 O O . LYS A 1 206 ? 43.512 -2.986 -58.897 1.00 73.06 206 LYS A O 1
ATOM 1618 N N . HIS A 1 207 ? 42.111 -4.734 -58.735 1.00 78.94 207 HIS A N 1
ATOM 1619 C CA . HIS A 1 207 ? 42.667 -5.500 -59.851 1.00 78.94 207 HIS A CA 1
ATOM 1620 C C . HIS A 1 207 ? 41.862 -5.352 -61.145 1.00 78.94 207 HIS A C 1
ATOM 1622 O O . HIS A 1 207 ? 42.409 -5.579 -62.224 1.00 78.94 207 HIS A O 1
ATOM 1628 N N . MET A 1 208 ? 40.597 -4.937 -61.060 1.00 81.19 208 MET A N 1
ATOM 1629 C CA . MET A 1 208 ? 39.716 -4.763 -62.212 1.00 81.19 208 MET A CA 1
ATOM 1630 C C . MET A 1 208 ? 39.620 -3.281 -62.594 1.00 81.19 208 MET A C 1
ATOM 1632 O O . MET A 1 208 ? 38.801 -2.541 -62.048 1.00 81.19 208 MET A O 1
ATOM 1636 N N . LYS A 1 209 ? 40.477 -2.845 -63.526 1.00 85.31 209 LYS A N 1
ATOM 1637 C CA . LYS A 1 209 ? 40.532 -1.457 -64.011 1.00 85.31 209 LYS A CA 1
ATOM 1638 C C . LYS A 1 209 ? 40.510 -1.349 -65.535 1.00 85.31 209 LYS A C 1
ATOM 1640 O O . LYS A 1 209 ? 41.027 -2.228 -66.225 1.00 85.31 209 LYS A O 1
ATOM 1645 N N . CYS A 1 210 ? 39.959 -0.254 -66.045 1.00 83.31 210 CYS A N 1
ATOM 1646 C CA . CYS A 1 210 ? 40.074 0.167 -67.441 1.00 83.31 210 CYS A CA 1
ATOM 1647 C C . CYS A 1 210 ? 40.708 1.561 -67.529 1.00 83.31 210 CYS A C 1
ATOM 1649 O O . CYS A 1 210 ? 40.748 2.295 -66.545 1.00 83.31 210 CYS A O 1
ATOM 1651 N N . VAL A 1 211 ? 41.229 1.908 -68.706 1.00 83.00 211 VAL A N 1
ATOM 1652 C CA . VAL A 1 211 ? 41.767 3.244 -68.985 1.00 83.00 211 VAL A CA 1
ATOM 1653 C C . VAL A 1 211 ? 40.693 4.038 -69.723 1.00 83.00 211 VAL A C 1
ATOM 1655 O O . VAL A 1 211 ? 40.186 3.570 -70.743 1.00 83.00 211 VAL A O 1
ATOM 1658 N N . ASN A 1 212 ? 40.328 5.203 -69.193 1.00 81.50 212 ASN A N 1
ATOM 1659 C CA . ASN A 1 212 ? 39.372 6.114 -69.823 1.00 81.50 212 ASN A CA 1
ATOM 1660 C C . ASN A 1 212 ? 39.982 6.857 -71.023 1.00 81.50 212 ASN A C 1
ATOM 1662 O O . ASN A 1 212 ? 41.197 6.858 -71.212 1.00 81.50 212 ASN A O 1
ATOM 1666 N N . ASP A 1 213 ? 39.142 7.561 -71.789 1.00 79.25 213 ASP A N 1
ATOM 1667 C CA . ASP A 1 213 ? 39.564 8.394 -72.930 1.00 79.25 213 ASP A CA 1
ATOM 1668 C C . ASP A 1 213 ? 40.606 9.469 -72.546 1.00 79.25 213 ASP A C 1
ATOM 1670 O O . ASP A 1 213 ? 41.466 9.814 -73.355 1.00 79.25 213 ASP A O 1
ATOM 1674 N N . ASP A 1 214 ? 40.589 9.930 -71.289 1.00 83.75 214 ASP A N 1
ATOM 1675 C CA . ASP A 1 214 ? 41.560 10.878 -70.714 1.00 83.75 214 ASP A CA 1
ATOM 1676 C C . ASP A 1 214 ? 42.856 10.208 -70.206 1.00 83.75 214 ASP A C 1
ATOM 1678 O O . ASP A 1 214 ? 43.706 10.844 -69.585 1.00 83.75 214 ASP A O 1
ATOM 1682 N N . ASN A 1 215 ? 43.035 8.914 -70.490 1.00 82.44 215 ASN A N 1
ATOM 1683 C CA . ASN A 1 215 ? 44.193 8.105 -70.111 1.00 82.44 215 ASN A CA 1
ATOM 1684 C C . ASN A 1 215 ? 44.368 7.913 -68.584 1.00 82.44 215 ASN A C 1
ATOM 1686 O O . ASN A 1 215 ? 45.477 7.670 -68.103 1.00 82.44 215 ASN A O 1
ATOM 1690 N N . GLU A 1 216 ? 43.265 8.002 -67.832 1.00 85.62 216 GLU A N 1
ATOM 1691 C CA . GLU A 1 216 ? 43.189 7.765 -66.384 1.00 85.62 216 GLU A CA 1
ATOM 1692 C C . GLU A 1 216 ? 42.678 6.351 -66.060 1.00 85.62 216 GLU A C 1
ATOM 1694 O O . GLU A 1 216 ? 41.795 5.825 -66.740 1.00 85.62 216 GLU A O 1
ATOM 1699 N N . ASP A 1 217 ? 43.213 5.744 -64.995 1.00 85.81 217 ASP A N 1
ATOM 1700 C CA . ASP A 1 217 ? 42.764 4.442 -64.491 1.00 85.81 217 ASP A CA 1
ATOM 1701 C C . ASP A 1 217 ? 41.420 4.570 -63.751 1.00 85.81 217 ASP A C 1
ATOM 1703 O O . ASP A 1 217 ? 41.330 5.237 -62.717 1.00 85.81 217 ASP A O 1
ATOM 1707 N N . VAL A 1 218 ? 40.401 3.844 -64.210 1.00 84.94 218 VAL A N 1
ATOM 1708 C CA . VAL A 1 218 ? 39.109 3.700 -63.528 1.00 84.94 218 VAL A CA 1
ATOM 1709 C C . VAL A 1 218 ? 38.936 2.283 -63.007 1.00 84.94 218 VAL A C 1
ATOM 1711 O O . VAL A 1 218 ? 39.021 1.314 -63.758 1.00 84.94 218 VAL A O 1
ATOM 1714 N N . TYR A 1 219 ? 38.665 2.170 -61.707 1.00 85.94 219 TYR A N 1
ATOM 1715 C CA . TYR A 1 219 ? 38.478 0.901 -61.004 1.00 85.94 219 TYR A CA 1
ATOM 1716 C C . TYR A 1 219 ? 37.003 0.504 -60.947 1.00 85.94 219 TYR A C 1
ATOM 1718 O O . TYR A 1 219 ? 36.121 1.355 -60.800 1.00 85.94 219 TYR A O 1
ATOM 1726 N N . ALA A 1 220 ? 36.730 -0.800 -60.998 1.00 83.06 220 ALA A N 1
ATOM 1727 C CA . ALA A 1 220 ? 35.390 -1.326 -60.791 1.00 83.06 220 ALA A CA 1
ATOM 1728 C C . ALA A 1 220 ? 34.911 -1.029 -59.356 1.00 83.06 220 ALA A C 1
ATOM 1730 O O . ALA A 1 220 ? 35.536 -1.432 -58.371 1.00 83.06 220 ALA A O 1
ATOM 1731 N N . GLN A 1 221 ? 33.785 -0.321 -59.246 1.00 83.12 221 GLN A N 1
ATOM 1732 C CA . GLN A 1 221 ? 33.160 0.048 -57.978 1.00 83.12 221 GLN A CA 1
ATOM 1733 C C . GLN A 1 221 ? 31.882 -0.765 -57.755 1.00 83.12 221 GLN A C 1
ATOM 1735 O O . GLN A 1 221 ? 30.955 -0.729 -58.570 1.00 83.12 221 GLN A O 1
ATOM 1740 N N . ALA A 1 222 ? 31.793 -1.444 -56.612 1.00 81.50 222 ALA A N 1
ATOM 1741 C CA . ALA A 1 222 ? 30.578 -2.139 -56.211 1.00 81.50 222 ALA A CA 1
ATOM 1742 C C . ALA A 1 222 ? 29.547 -1.126 -55.684 1.00 81.50 222 ALA A C 1
ATOM 1744 O O . ALA A 1 222 ? 29.683 -0.586 -54.589 1.00 81.50 222 ALA A O 1
ATOM 1745 N N . ARG A 1 223 ? 28.484 -0.868 -56.457 1.00 81.56 223 ARG A N 1
ATOM 1746 C CA . ARG A 1 223 ? 27.381 0.022 -56.035 1.00 81.56 223 ARG A CA 1
ATOM 1747 C C . ARG A 1 223 ? 26.450 -0.613 -55.001 1.00 81.56 223 ARG A C 1
ATOM 1749 O O . ARG A 1 223 ? 25.708 0.090 -54.321 1.00 81.56 223 ARG A O 1
ATOM 1756 N N . THR A 1 224 ? 26.447 -1.939 -54.903 1.00 80.75 224 THR A N 1
ATOM 1757 C CA . THR A 1 224 ? 25.581 -2.693 -53.994 1.00 80.75 224 THR A CA 1
ATOM 1758 C C . THR A 1 224 ? 26.365 -3.864 -53.419 1.00 80.75 224 THR A C 1
ATOM 1760 O O . THR A 1 224 ? 26.619 -4.839 -54.115 1.00 80.75 224 THR A O 1
ATOM 1763 N N . SER A 1 225 ? 26.733 -3.777 -52.139 1.00 77.19 225 SER A N 1
ATOM 1764 C CA . SER A 1 225 ? 27.527 -4.801 -51.439 1.00 77.19 225 SER A CA 1
ATOM 1765 C C . SER A 1 225 ? 26.762 -6.098 -51.170 1.00 77.19 225 SER A C 1
ATOM 1767 O O . SER A 1 225 ? 27.366 -7.150 -50.996 1.00 77.19 225 SER A O 1
ATOM 1769 N N . ASN A 1 226 ? 25.429 -6.036 -51.142 1.00 81.75 226 ASN A N 1
ATOM 1770 C CA . ASN A 1 226 ? 24.580 -7.176 -50.787 1.00 81.75 226 ASN A CA 1
ATOM 1771 C C . ASN A 1 226 ? 24.443 -8.214 -51.916 1.00 81.75 226 ASN A C 1
ATOM 1773 O O . ASN A 1 226 ? 23.838 -9.254 -51.694 1.00 81.75 226 ASN A O 1
ATOM 1777 N N . LEU A 1 227 ? 24.971 -7.938 -53.115 1.00 84.69 227 LEU A N 1
ATOM 1778 C CA . LEU A 1 227 ? 24.867 -8.817 -54.290 1.00 84.69 227 LEU A CA 1
ATOM 1779 C C . LEU A 1 227 ? 26.166 -9.581 -54.592 1.00 84.69 227 LEU A C 1
ATOM 1781 O O . LEU A 1 227 ? 26.255 -10.270 -55.605 1.00 84.69 227 LEU A O 1
ATOM 1785 N N . ASN A 1 228 ? 27.181 -9.475 -53.732 1.00 82.06 228 ASN A N 1
ATOM 1786 C CA . ASN A 1 228 ? 28.480 -10.101 -53.980 1.00 82.06 228 ASN A CA 1
ATOM 1787 C C . ASN A 1 228 ? 28.385 -11.638 -54.058 1.00 82.06 228 ASN A C 1
ATOM 1789 O O . ASN A 1 228 ? 29.078 -12.252 -54.865 1.00 82.06 228 ASN A O 1
ATOM 1793 N N . GLU A 1 229 ? 27.506 -12.255 -53.263 1.00 84.50 229 GLU A N 1
ATOM 1794 C CA . GLU A 1 229 ? 27.292 -13.712 -53.260 1.00 84.50 229 GLU A CA 1
ATOM 1795 C C . GLU A 1 229 ? 26.507 -14.202 -54.489 1.00 84.50 229 GLU A C 1
ATOM 1797 O O . GLU A 1 229 ? 26.715 -15.325 -54.951 1.00 84.50 229 GLU A O 1
ATOM 1802 N N . GLU A 1 230 ? 25.658 -13.346 -55.063 1.00 86.94 230 GLU A N 1
ATOM 1803 C CA . GLU A 1 230 ? 24.866 -13.647 -56.264 1.00 86.94 230 GLU A CA 1
ATOM 1804 C C . GLU A 1 230 ? 25.747 -13.724 -57.516 1.00 86.94 230 GLU A C 1
ATOM 1806 O O . GLU A 1 230 ? 25.477 -14.516 -58.418 1.00 86.94 230 GLU A O 1
ATOM 1811 N N . LEU A 1 231 ? 26.849 -12.960 -57.561 1.00 84.94 231 LEU A N 1
ATOM 1812 C CA . LEU A 1 231 ? 27.778 -12.951 -58.697 1.00 84.94 231 LEU A CA 1
ATOM 1813 C C . LEU A 1 231 ? 28.358 -14.350 -58.985 1.00 84.94 231 LEU A C 1
ATOM 1815 O O . LEU A 1 231 ? 28.561 -14.706 -60.144 1.00 84.94 231 LEU A O 1
ATOM 1819 N N . GLY A 1 232 ? 28.577 -15.164 -57.945 1.00 85.75 232 GLY A N 1
ATOM 1820 C CA . GLY A 1 232 ? 29.069 -16.541 -58.070 1.00 85.75 232 GLY A CA 1
ATOM 1821 C C . GLY A 1 232 ? 28.018 -17.561 -58.526 1.00 85.75 232 GLY A C 1
ATOM 1822 O O . GLY A 1 232 ? 28.372 -18.691 -58.854 1.00 85.75 232 GLY A O 1
ATOM 1823 N N . GLN A 1 233 ? 26.739 -17.180 -58.553 1.00 91.38 233 GLN A N 1
ATOM 1824 C CA . GLN A 1 233 ? 25.610 -18.052 -58.906 1.00 91.38 233 GLN A CA 1
ATOM 1825 C C . GLN A 1 233 ? 25.063 -17.775 -60.316 1.00 91.38 233 GLN A C 1
ATOM 1827 O O . GLN A 1 233 ? 24.128 -18.436 -60.779 1.00 91.38 233 GLN A O 1
ATOM 1832 N N . ILE A 1 234 ? 25.647 -16.812 -61.033 1.00 92.25 234 ILE A N 1
ATOM 1833 C CA . ILE A 1 234 ? 25.199 -16.425 -62.371 1.00 92.25 234 ILE A CA 1
ATOM 1834 C C . ILE A 1 234 ? 25.425 -17.575 -63.361 1.00 92.25 234 ILE A C 1
ATOM 1836 O O . ILE A 1 234 ? 26.549 -18.015 -63.585 1.00 92.25 234 ILE A O 1
ATOM 1840 N N . SER A 1 235 ? 24.343 -18.024 -64.003 1.00 94.50 235 SER A N 1
ATOM 1841 C CA . SER A 1 235 ? 24.377 -19.060 -65.053 1.00 94.50 235 SER A CA 1
ATOM 1842 C C . SER A 1 235 ? 24.207 -18.507 -66.474 1.00 94.50 235 SER A C 1
ATOM 1844 O O . SER A 1 235 ? 24.572 -19.170 -67.441 1.00 94.50 235 SER A O 1
ATOM 1846 N N . PHE A 1 236 ? 23.657 -17.297 -66.617 1.00 94.19 236 PHE A N 1
ATOM 1847 C CA . PHE A 1 236 ? 23.383 -16.664 -67.909 1.00 94.19 236 PHE A CA 1
ATOM 1848 C C . PHE A 1 236 ? 23.878 -15.217 -67.908 1.00 94.19 236 PHE A C 1
ATOM 1850 O O . PHE A 1 236 ? 23.586 -14.465 -66.980 1.00 94.19 236 PHE A O 1
ATOM 1857 N N . ILE A 1 237 ? 24.591 -14.823 -68.965 1.00 92.44 237 ILE A N 1
ATOM 1858 C CA . ILE A 1 237 ? 25.042 -13.446 -69.191 1.00 92.44 237 ILE A CA 1
ATOM 1859 C C . ILE A 1 237 ? 24.297 -12.902 -70.408 1.00 92.44 237 ILE A C 1
ATOM 1861 O O . ILE A 1 237 ? 24.420 -13.439 -71.509 1.00 92.44 237 ILE A O 1
ATOM 1865 N N . PHE A 1 238 ? 23.533 -11.830 -70.209 1.00 92.75 238 PHE A N 1
ATOM 1866 C CA . PHE A 1 238 ? 22.907 -11.077 -71.292 1.00 92.75 238 PHE A CA 1
ATOM 1867 C C . PHE A 1 238 ? 23.760 -9.840 -71.572 1.00 92.75 238 PHE A C 1
ATOM 1869 O O . PHE A 1 238 ? 23.942 -9.003 -70.691 1.00 92.75 238 PHE A O 1
ATOM 1876 N N . SER A 1 239 ? 24.299 -9.734 -72.784 1.00 92.31 239 SER A N 1
ATOM 1877 C CA . SER A 1 239 ? 25.141 -8.607 -73.197 1.00 92.31 239 SER A CA 1
ATOM 1878 C C . SER A 1 239 ? 24.466 -7.818 -74.308 1.00 92.31 239 SER A C 1
ATOM 1880 O O . SER A 1 239 ? 23.951 -8.406 -75.261 1.00 92.31 239 SER A O 1
ATOM 1882 N N . ASP A 1 240 ? 24.500 -6.491 -74.202 1.00 93.75 240 ASP A N 1
ATOM 1883 C CA . ASP A 1 240 ? 24.106 -5.617 -75.303 1.00 93.75 240 ASP A CA 1
ATOM 1884 C C . ASP A 1 240 ? 25.204 -5.594 -76.382 1.00 93.75 240 ASP A C 1
ATOM 1886 O O . ASP A 1 240 ? 26.394 -5.764 -76.107 1.00 93.75 240 ASP A O 1
ATOM 1890 N N . LYS A 1 241 ? 24.820 -5.405 -77.643 1.00 89.56 241 LYS A N 1
ATOM 1891 C CA . LYS A 1 241 ? 25.774 -5.370 -78.753 1.00 89.56 241 LYS A CA 1
ATOM 1892 C C . LYS A 1 241 ? 26.532 -4.047 -78.774 1.00 89.56 241 LYS A C 1
ATOM 1894 O O . LYS A 1 241 ? 27.760 -4.037 -78.831 1.00 89.56 241 LYS A O 1
ATOM 1899 N N . THR A 1 24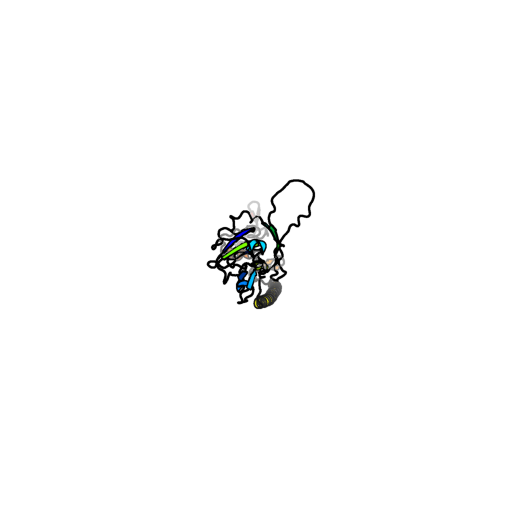2 ? 25.808 -2.935 -78.743 1.00 84.56 242 THR A N 1
ATOM 1900 C CA . THR A 1 242 ? 26.385 -1.602 -78.934 1.00 84.56 242 THR A CA 1
ATOM 1901 C C . THR A 1 242 ? 26.832 -1.026 -77.596 1.00 84.56 242 THR A C 1
ATOM 1903 O O . THR A 1 242 ? 26.057 -0.980 -76.654 1.00 84.56 242 THR A O 1
ATOM 1906 N N . GLY A 1 243 ? 28.092 -0.595 -77.490 1.00 80.44 243 GLY A N 1
ATOM 1907 C CA . GLY A 1 243 ? 28.630 -0.018 -76.253 1.00 80.44 243 GLY A CA 1
ATOM 1908 C C . GLY A 1 243 ? 29.059 -1.041 -75.194 1.00 80.44 243 GLY A C 1
ATOM 1909 O O . GLY A 1 243 ? 29.624 -0.642 -74.184 1.00 80.44 243 GLY A O 1
ATOM 1910 N N . THR A 1 244 ? 28.840 -2.344 -75.416 1.00 85.00 244 THR A N 1
ATOM 1911 C CA . THR A 1 244 ? 29.400 -3.426 -74.581 1.00 85.00 244 THR A CA 1
ATOM 1912 C C . THR A 1 244 ? 30.262 -4.378 -75.408 1.00 85.00 244 THR A C 1
ATOM 1914 O O . THR A 1 244 ? 31.457 -4.471 -75.160 1.00 85.00 244 THR A O 1
ATOM 1917 N N . LEU A 1 245 ? 29.699 -5.050 -76.422 1.00 84.69 245 LEU A N 1
ATOM 1918 C CA . LEU A 1 245 ? 30.488 -5.936 -77.294 1.00 84.69 245 LEU A CA 1
ATOM 1919 C C . LEU A 1 245 ? 31.275 -5.176 -78.366 1.00 84.69 245 LEU A C 1
ATOM 1921 O O . LEU A 1 245 ? 32.334 -5.631 -78.789 1.00 84.69 245 LEU A O 1
ATOM 1925 N N . THR A 1 246 ? 30.753 -4.042 -78.837 1.00 81.75 246 THR A N 1
ATOM 1926 C CA . THR A 1 246 ? 31.413 -3.213 -79.852 1.00 81.75 246 THR A CA 1
ATOM 1927 C C . THR A 1 246 ? 31.645 -1.799 -79.339 1.00 81.75 246 THR A C 1
ATOM 1929 O O . THR A 1 246 ? 30.695 -1.143 -78.897 1.00 81.75 246 THR A O 1
ATOM 1932 N N . GLN A 1 247 ? 32.872 -1.295 -79.495 1.00 80.44 247 GLN A N 1
ATOM 1933 C CA . GLN A 1 247 ? 33.175 0.128 -79.330 1.00 80.44 247 GLN A CA 1
ATOM 1934 C C . GLN A 1 247 ? 32.352 0.981 -80.305 1.00 80.44 247 GLN A C 1
ATOM 1936 O O . GLN A 1 247 ? 32.118 0.580 -81.448 1.00 80.44 247 GLN A O 1
ATOM 1941 N N . ASN A 1 248 ? 31.936 2.178 -79.883 1.00 82.50 248 ASN A N 1
ATOM 1942 C CA . ASN A 1 248 ? 31.196 3.113 -80.736 1.00 82.50 248 ASN A CA 1
ATOM 1943 C C . ASN A 1 248 ? 32.136 3.880 -81.687 1.00 82.50 248 ASN A C 1
ATOM 1945 O O . ASN A 1 248 ? 32.139 5.108 -81.747 1.00 82.50 248 ASN A O 1
ATOM 1949 N N . LYS A 1 249 ? 32.983 3.136 -82.402 1.00 80.69 249 LYS A N 1
ATOM 1950 C CA . LYS A 1 249 ? 33.946 3.652 -83.369 1.00 80.69 249 LYS A CA 1
ATOM 1951 C C . LYS A 1 249 ? 33.741 2.926 -84.690 1.00 80.69 249 LYS A C 1
ATOM 1953 O O . LYS A 1 249 ? 34.128 1.771 -84.848 1.00 80.69 249 LYS A O 1
ATOM 1958 N N . MET A 1 250 ? 33.109 3.612 -85.636 1.00 81.75 250 MET A N 1
ATOM 1959 C CA . MET A 1 250 ? 32.829 3.062 -86.958 1.00 81.75 250 MET A CA 1
ATOM 1960 C C . MET A 1 250 ? 33.961 3.427 -87.913 1.00 81.75 250 MET A C 1
ATOM 1962 O O . MET A 1 250 ? 34.110 4.583 -88.302 1.00 81.75 250 MET A O 1
ATOM 1966 N N . GLU A 1 251 ? 34.757 2.435 -88.296 1.00 80.62 251 GLU A N 1
ATOM 1967 C CA . GLU A 1 251 ? 35.788 2.594 -89.319 1.00 80.62 251 GLU A CA 1
ATOM 1968 C C . GLU A 1 251 ? 35.249 2.088 -90.660 1.00 80.62 251 GLU A C 1
ATOM 1970 O O . GLU A 1 251 ? 34.704 0.988 -90.761 1.00 80.62 251 GLU A O 1
ATOM 1975 N N . PHE A 1 252 ? 35.373 2.899 -91.710 1.00 82.12 252 PHE A N 1
ATOM 1976 C CA . PHE A 1 252 ? 35.017 2.472 -93.058 1.00 82.12 252 PHE A CA 1
ATOM 1977 C C . PHE A 1 252 ? 36.127 1.580 -93.618 1.00 82.12 252 PHE A C 1
ATOM 1979 O O . PHE A 1 252 ? 37.250 2.036 -93.827 1.00 82.12 252 PHE A O 1
ATOM 1986 N N . ILE A 1 253 ? 35.816 0.304 -93.855 1.00 80.06 253 ILE A N 1
ATOM 1987 C CA . ILE A 1 253 ? 36.831 -0.696 -94.224 1.00 80.06 253 ILE A CA 1
ATOM 1988 C C . ILE A 1 253 ? 36.813 -0.994 -95.729 1.00 80.06 253 ILE A C 1
ATOM 1990 O O . ILE A 1 253 ? 37.869 -1.077 -96.356 1.00 80.06 253 ILE A O 1
ATOM 1994 N N . ARG A 1 254 ? 35.626 -1.178 -96.322 1.00 82.88 254 ARG A N 1
ATOM 1995 C CA . ARG A 1 254 ? 35.444 -1.567 -97.731 1.00 82.88 254 ARG A CA 1
ATOM 1996 C C . ARG A 1 254 ? 34.137 -1.005 -98.286 1.00 82.88 254 ARG A C 1
ATOM 1998 O O . ARG A 1 254 ? 33.170 -0.832 -97.546 1.00 82.88 254 ARG A O 1
ATOM 200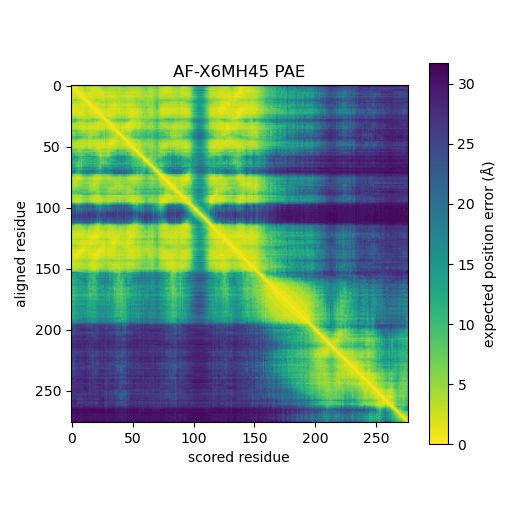5 N N . CYS A 1 255 ? 34.077 -0.839 -99.604 1.00 85.25 255 CYS A N 1
ATOM 2006 C CA . CYS A 1 255 ? 32.821 -0.675 -100.335 1.00 85.25 255 CYS A CA 1
ATOM 2007 C C . CYS A 1 255 ? 32.809 -1.481 -101.633 1.00 85.25 255 CYS A C 1
ATOM 2009 O O . CYS A 1 255 ? 33.839 -1.943 -102.126 1.00 85.25 255 CYS A O 1
ATOM 2011 N N . HIS A 1 256 ? 31.607 -1.653 -102.176 1.00 90.19 256 HIS A N 1
ATOM 2012 C CA . HIS A 1 256 ? 31.370 -2.325 -103.440 1.00 90.19 256 HIS A CA 1
ATOM 2013 C C . HIS A 1 256 ? 30.617 -1.380 -104.369 1.00 90.19 256 HIS A C 1
ATOM 2015 O O . HIS A 1 256 ? 29.510 -0.951 -104.040 1.00 90.19 256 HIS A O 1
ATOM 2021 N N . VAL A 1 257 ? 31.219 -1.051 -105.509 1.00 92.19 257 VAL A N 1
ATOM 2022 C CA . VAL A 1 257 ? 30.650 -0.121 -106.489 1.00 92.19 257 VAL A CA 1
ATOM 2023 C C . VAL A 1 257 ? 30.724 -0.787 -107.858 1.00 92.19 257 VAL A C 1
ATOM 2025 O O . VAL A 1 257 ? 31.797 -1.208 -108.274 1.00 92.19 257 VAL A O 1
ATOM 2028 N N . ASP A 1 258 ? 29.573 -0.929 -108.518 1.00 90.25 258 ASP A N 1
ATOM 2029 C CA . ASP A 1 258 ? 29.442 -1.472 -109.882 1.00 90.25 258 ASP A CA 1
ATOM 2030 C C . ASP A 1 258 ? 30.141 -2.830 -110.125 1.00 90.25 258 ASP A C 1
ATOM 2032 O O . ASP A 1 258 ? 30.857 -3.036 -111.099 1.00 90.25 258 ASP A O 1
ATOM 2036 N N . GLY A 1 259 ? 30.000 -3.777 -109.191 1.00 86.31 259 GLY A N 1
ATOM 2037 C CA . GLY A 1 259 ? 30.620 -5.106 -109.325 1.00 86.31 259 GLY A CA 1
ATOM 2038 C C . GLY A 1 259 ? 32.087 -5.188 -108.886 1.00 86.31 259 GLY A C 1
ATOM 2039 O O . GLY A 1 259 ? 32.630 -6.291 -108.807 1.00 86.31 259 GLY A O 1
ATOM 2040 N N . VAL A 1 260 ? 32.728 -4.056 -108.566 1.00 86.06 260 VAL A N 1
ATOM 2041 C CA . VAL A 1 260 ? 34.139 -3.988 -108.162 1.00 86.06 260 VAL A CA 1
ATOM 2042 C C . VAL A 1 260 ? 34.258 -3.766 -106.648 1.00 86.06 260 VAL A C 1
ATOM 2044 O O . VAL A 1 260 ? 33.640 -2.870 -106.066 1.00 86.06 260 VAL A O 1
ATOM 2047 N N . ARG A 1 261 ? 35.066 -4.606 -105.986 1.00 84.75 261 ARG A N 1
ATOM 2048 C CA . ARG A 1 261 ? 35.379 -4.518 -104.546 1.00 84.75 261 ARG A CA 1
ATOM 2049 C C . ARG A 1 261 ? 36.550 -3.560 -104.314 1.00 84.75 261 ARG A C 1
ATOM 2051 O O . ARG A 1 261 ? 37.632 -3.795 -104.843 1.00 84.75 261 ARG A O 1
ATOM 2058 N N . TYR A 1 262 ? 36.361 -2.553 -103.460 1.00 83.19 262 TYR A N 1
ATOM 2059 C CA . TYR A 1 262 ? 37.406 -1.612 -103.044 1.00 83.19 262 TYR A CA 1
ATOM 2060 C C . TYR A 1 262 ? 37.752 -1.794 -101.560 1.00 83.19 262 TYR A C 1
ATOM 2062 O O . TYR A 1 262 ? 36.872 -1.798 -100.696 1.00 83.19 262 TYR A O 1
ATOM 2070 N N . GLY A 1 263 ? 39.049 -1.934 -101.271 1.00 82.25 263 GLY A N 1
ATOM 2071 C CA . GLY A 1 263 ? 39.631 -2.045 -99.928 1.00 82.25 263 GLY A CA 1
ATOM 2072 C C . GLY A 1 263 ? 40.584 -3.249 -99.776 1.00 82.25 263 GLY A C 1
ATOM 2073 O O . GLY A 1 263 ? 40.881 -3.921 -100.762 1.00 82.25 263 GLY A O 1
ATOM 2074 N N . PRO A 1 264 ? 41.124 -3.509 -98.569 1.00 72.50 264 PRO A N 1
ATOM 2075 C CA . PRO A 1 264 ? 42.212 -4.481 -98.350 1.00 72.50 264 PRO A CA 1
ATOM 2076 C C . PRO A 1 264 ? 41.775 -5.945 -98.577 1.00 72.50 264 PRO A C 1
ATOM 2078 O O . PRO A 1 264 ? 40.604 -6.240 -98.384 1.00 72.50 264 PRO A O 1
ATOM 2081 N N . GLY A 1 265 ? 42.678 -6.870 -98.944 1.00 64.12 265 GLY A N 1
ATOM 2082 C CA . GLY A 1 265 ? 42.387 -8.298 -99.236 1.00 64.12 265 GLY A CA 1
ATOM 2083 C C . GLY A 1 265 ? 42.049 -9.186 -98.017 1.00 64.12 265 GLY A C 1
ATOM 2084 O O . GLY A 1 265 ? 42.218 -8.768 -96.875 1.00 64.12 265 GLY A O 1
ATOM 2085 N N . GLU A 1 266 ? 41.521 -10.395 -98.256 1.00 59.72 266 GLU A N 1
ATOM 2086 C CA . GLU A 1 266 ? 40.653 -11.163 -97.333 1.00 59.72 266 GLU A CA 1
ATOM 2087 C C . GLU A 1 266 ? 41.263 -11.807 -96.067 1.00 59.72 266 GLU A C 1
ATOM 2089 O O . GLU A 1 266 ? 40.474 -12.136 -95.192 1.00 59.72 266 GLU A O 1
ATOM 2094 N N . MET A 1 267 ? 42.582 -11.974 -95.879 1.00 52.62 267 MET A N 1
ATOM 2095 C CA . MET A 1 267 ? 43.059 -12.838 -94.768 1.00 52.62 267 MET A CA 1
ATOM 2096 C C . MET A 1 267 ? 43.995 -12.228 -93.716 1.00 52.62 267 MET A C 1
ATOM 2098 O O . MET A 1 267 ? 43.990 -12.706 -92.587 1.00 52.62 267 MET A O 1
ATOM 2102 N N . GLU A 1 268 ? 44.754 -11.168 -93.996 1.00 52.12 268 GLU A N 1
ATOM 2103 C CA . GLU A 1 268 ? 45.842 -10.781 -93.074 1.00 52.12 268 GLU A CA 1
ATOM 2104 C C . GLU A 1 268 ? 45.439 -9.764 -91.994 1.00 52.12 268 GLU A C 1
ATOM 2106 O O . GLU A 1 268 ? 46.021 -9.749 -90.918 1.00 52.12 268 GLU A O 1
ATOM 2111 N N . LYS A 1 269 ? 44.403 -8.947 -92.230 1.00 53.28 269 LYS A N 1
ATOM 2112 C CA . LYS A 1 269 ? 43.991 -7.885 -91.286 1.00 53.28 269 LYS A CA 1
ATOM 2113 C C . LYS A 1 269 ? 42.684 -8.148 -90.551 1.00 53.28 269 LYS A C 1
ATOM 2115 O O . LYS A 1 269 ? 42.382 -7.459 -89.587 1.00 53.28 269 LYS A O 1
ATOM 2120 N N . GLN A 1 270 ? 41.899 -9.141 -90.967 1.00 51.78 270 GLN A N 1
ATOM 2121 C CA . GLN A 1 270 ? 40.609 -9.424 -90.332 1.00 51.78 270 GLN A CA 1
ATOM 2122 C C . GLN A 1 270 ? 40.782 -9.896 -88.878 1.00 51.78 270 GLN A C 1
ATOM 2124 O O . GLN A 1 270 ? 39.951 -9.583 -88.032 1.00 51.78 270 GLN A O 1
ATOM 2129 N N . HIS A 1 271 ? 41.905 -10.551 -88.563 1.00 51.66 271 HIS A N 1
ATOM 2130 C CA . HIS A 1 271 ? 42.285 -10.875 -87.186 1.00 51.66 271 HIS A CA 1
ATOM 2131 C C . HIS A 1 271 ? 42.689 -9.654 -86.348 1.00 51.66 271 HIS A C 1
ATOM 2133 O O . HIS A 1 271 ? 42.373 -9.631 -85.160 1.00 51.66 271 HIS A O 1
ATOM 2139 N N . ASP A 1 272 ? 43.316 -8.636 -86.942 1.00 56.41 272 ASP A N 1
ATOM 2140 C CA . ASP A 1 272 ? 43.727 -7.424 -86.217 1.00 56.41 272 ASP A CA 1
ATOM 2141 C C . ASP A 1 272 ? 42.536 -6.536 -85.832 1.00 56.41 272 ASP A C 1
ATOM 2143 O O . ASP A 1 272 ? 42.573 -5.874 -84.797 1.00 56.41 272 ASP A O 1
ATOM 2147 N N . TYR A 1 273 ? 41.457 -6.551 -86.622 1.00 55.47 273 TYR A N 1
ATOM 2148 C CA . TYR A 1 273 ? 40.237 -5.787 -86.329 1.00 55.47 273 TYR A CA 1
ATOM 2149 C C . TYR A 1 273 ? 39.295 -6.474 -85.326 1.00 55.47 273 TYR A C 1
ATOM 2151 O O . TYR A 1 273 ? 38.465 -5.798 -84.730 1.00 55.47 273 TYR A O 1
ATOM 2159 N N . ILE A 1 274 ? 39.406 -7.796 -85.132 1.00 53.66 274 ILE A N 1
ATOM 2160 C CA . ILE A 1 274 ? 38.583 -8.561 -84.170 1.00 53.66 274 ILE A CA 1
ATOM 2161 C C . ILE A 1 274 ? 39.244 -8.619 -82.777 1.00 53.66 274 ILE A C 1
ATOM 2163 O O . ILE A 1 274 ? 38.563 -8.865 -81.787 1.00 53.66 274 ILE A O 1
ATOM 2167 N N . ARG A 1 275 ? 40.566 -8.404 -82.683 1.00 46.47 275 ARG A N 1
ATOM 2168 C CA . ARG A 1 275 ? 41.352 -8.532 -81.438 1.00 46.47 275 ARG A CA 1
ATOM 2169 C C . ARG A 1 275 ? 41.634 -7.219 -80.690 1.00 46.47 275 ARG A C 1
ATOM 2171 O O . ARG A 1 275 ? 42.389 -7.261 -79.721 1.00 46.47 275 ARG A O 1
ATOM 2178 N N . ARG A 1 276 ? 41.098 -6.083 -81.139 1.00 44.22 276 ARG A N 1
ATOM 2179 C CA . ARG A 1 276 ? 41.242 -4.788 -80.455 1.00 44.22 276 ARG A CA 1
ATOM 2180 C C . ARG A 1 276 ? 40.002 -4.429 -79.663 1.00 44.22 276 ARG A C 1
ATOM 2182 O O . ARG A 1 276 ? 38.900 -4.591 -80.228 1.00 44.22 276 ARG A O 1
#

Solvent-accessible surface area (backbone atoms only — not comparable to full-atom values): 16936 Å² total; per-residue (Å²): 138,84,56,69,67,41,77,46,76,44,34,57,90,54,29,64,36,92,34,18,26,37,35,35,31,34,72,40,98,83,13,46,40,32,31,35,38,44,75,78,76,64,43,86,63,72,44,78,32,42,26,40,75,81,52,40,74,54,90,65,54,100,84,56,80,51,84,79,75,51,94,82,73,51,65,51,78,50,65,62,80,78,49,57,57,86,52,74,84,53,42,53,31,36,39,36,71,65,87,68,86,72,88,65,95,68,85,86,77,93,70,72,79,79,50,46,78,42,42,40,53,27,49,43,54,42,61,27,29,53,37,98,45,63,36,36,36,25,35,31,67,28,49,72,73,51,14,45,60,44,48,57,58,60,84,78,71,90,81,80,55,75,63,56,60,50,49,56,55,52,50,55,54,52,52,53,53,50,52,48,53,52,53,50,50,52,53,54,48,50,55,51,45,68,74,46,62,86,66,49,80,79,45,50,45,91,84,49,65,49,70,47,98,87,72,44,83,44,61,46,65,56,89,58,76,88,49,64,73,54,67,81,67,65,87,78,85,89,78,59,59,77,75,68,75,35,75,96,70,89,75,92,70,68,52,75,57,96,92,43,80,48,65,81,75,90,72,82,53,64,62,62,69,70,76,108

pLDDT: mean 82.85, std 13.51, range [44.22, 97.75]

Nearest PDB structures (foldseek):
  8oxc-assembly1_A  TM=6.148E-01  e=7.056E-15  Homo sapiens
  7py4-assembly1_A  TM=6.080E-01  e=3.971E-14  Homo sapiens
  7bsq-assembly1_A  TM=5.520E-01  e=8.397E-14  Homo sapiens
  6k7h-assembly1_A  TM=5.517E-01  e=1.410E-13  Homo sapiens
  8ox8-assembly1_A  TM=5.970E-01  e=9.991E-13  Homo sapiens

Organism: Reticulomyxa filosa (NCBI:txid46433)

Foldseek 3Di:
DADAFDKDKAFPVRFFDQAKWFFAEFLDLQQKFWKACCQPPNDRDTDIAHHQPVRHPDDADNVRPCVVVDPFPDKDKAWDAQDLDLDFARTKIWIFTDPDPPPDDDDDDPPDSPTRIDTSSRIDAGGMGTDPTGMTIIGHHGHDCSTNRNNNVPDDPDDDDPVVVVVVVVVVVVVVVVVVVVVVVVVVVVVVCVVCVVVPVQQWDPVAWDQDPVRDIDTDGDPDSVCPVVVVVDPDDDDDCEPTVDDPDDDDAWDDDPNDTDHDDDPDCPVVVNVD

InterPro domains:
  IPR008250 P-type ATPase, A domain superfamily [SSF81653] (1-150)
  IPR018303 P-type ATPase, phosphorylation site [PS00154] (240-246)
  IPR023214 HAD superfamily [G3DSA:3.40.50.1000] (235-247)
  IPR023299 P-type ATPase, cytoplasmic domain N [G3DSA:3.40.1110.10] (248-258)
  IPR036412 HAD-like superfamily [SSF56784] (226-261)

Sequence (276 aa):
DIEVGDIVKVTKKDPAFPADLVLLQSSTNQGLCNIETANLDGETNLKIKQAVSATHSLACDASGDDYPSNPKVDFELISEAPNEKMDKSSWNGTLYFGRSNNNNNNNNNNNNDDGVSLGMNQMLLRGCTLRNTDWIIAMVIFTGSESKLMLNNKSRGFKRSNVDLTVDSALYVIFLLQAAWCLFGVIAYYIWLHDNANHQWYQYDKHMKCVNDDNEDVYAQARTSNLNEELGQISFIFSDKTGTLTQNKMEFIRCHVDGVRYGPGEMEKQHDYIRR

Radius of gyration: 55.23 Å; Cα contacts (8 Å, |Δi|>4): 366; chains: 1; bounding box: 96×43×153 Å

Mean predicted aligned error: 15.71 Å